Protein AF-0000000087750962 (afdb_homodimer)

Structure (mmCIF, N/CA/C/O backbone):
data_AF-0000000087750962-model_v1
#
loop_
_entity.id
_entity.type
_entity.pdbx_description
1 polymer '4a-hydroxytetrahydrobiopterin dehydratase'
#
loop_
_atom_site.group_PDB
_atom_site.id
_atom_site.type_symbol
_atom_site.label_atom_id
_atom_site.label_alt_id
_atom_site.label_comp_id
_atom_site.label_asym_id
_atom_site.label_entity_id
_atom_site.label_seq_id
_atom_site.pdbx_PDB_ins_code
_atom_site.Cartn_x
_atom_site.Cartn_y
_atom_site.Cartn_z
_atom_site.occupancy
_atom_site.B_iso_or_equiv
_atom_site.auth_seq_id
_atom_site.auth_comp_id
_atom_site.auth_asym_id
_atom_site.auth_atom_id
_atom_site.pdbx_PDB_model_num
ATOM 1 N N . MET A 1 1 ? -23.203 -27.484 -26.578 1 34.19 1 MET A N 1
ATOM 2 C CA . MET A 1 1 ? -22.109 -27.984 -25.766 1 34.19 1 MET A CA 1
ATOM 3 C C . MET A 1 1 ? -21.375 -26.828 -25.078 1 34.19 1 MET A C 1
ATOM 5 O O . MET A 1 1 ? -20.312 -26.406 -25.531 1 34.19 1 MET A O 1
ATOM 9 N N . LEU A 1 2 ? -22.094 -25.812 -24.625 1 38.97 2 LEU A N 1
ATOM 10 C CA . LEU A 1 2 ? -21.797 -24.406 -24.312 1 38.97 2 LEU A CA 1
ATOM 11 C C . LEU A 1 2 ? -20.844 -24.312 -23.125 1 38.97 2 LEU A C 1
ATOM 13 O O . LEU A 1 2 ? -20.062 -23.359 -23.031 1 38.97 2 LEU A O 1
ATOM 17 N N . ALA A 1 3 ? -21.062 -25.203 -22.125 1 42.56 3 ALA A N 1
ATOM 18 C CA . ALA A 1 3 ? -20.844 -24.938 -20.703 1 42.56 3 ALA A CA 1
ATOM 19 C C . ALA A 1 3 ? -19.359 -24.984 -20.359 1 42.56 3 ALA A C 1
ATOM 21 O O . ALA A 1 3 ? -18.984 -25.031 -19.188 1 42.56 3 ALA A O 1
ATOM 22 N N . ARG A 1 4 ? -18.531 -25.453 -21.188 1 41.94 4 ARG A N 1
ATOM 23 C CA . ARG A 1 4 ? -17.25 -25.922 -20.703 1 41.94 4 ARG A CA 1
ATOM 24 C C . ARG A 1 4 ? -16.484 -24.797 -20.016 1 41.94 4 ARG A C 1
ATOM 26 O O . ARG A 1 4 ? -15.688 -25.047 -19.094 1 41.94 4 ARG A O 1
ATOM 33 N N . ARG A 1 5 ? -16.266 -23.688 -20.641 1 41.62 5 ARG A N 1
ATOM 34 C CA . ARG A 1 5 ? -15.07 -22.891 -20.438 1 41.62 5 ARG A CA 1
ATOM 35 C C . ARG A 1 5 ? -15.047 -22.312 -19.031 1 41.62 5 ARG A C 1
ATOM 37 O O . ARG A 1 5 ? -13.977 -22 -18.484 1 41.62 5 ARG A O 1
ATOM 44 N N . TRP A 1 6 ? -16.016 -21.641 -18.594 1 44.62 6 TRP A N 1
ATOM 45 C CA . TRP A 1 6 ? -15.609 -20.688 -17.547 1 44.62 6 TRP A CA 1
ATOM 46 C C . TRP A 1 6 ? -15.078 -21.422 -16.328 1 44.62 6 TRP A C 1
ATOM 48 O O . TRP A 1 6 ? -15.531 -21.188 -15.211 1 44.62 6 TRP A O 1
ATOM 58 N N . MET A 1 7 ? -14.719 -22.625 -16.375 1 47 7 MET A N 1
ATOM 59 C CA . MET A 1 7 ? -14.344 -23.328 -15.148 1 47 7 MET A CA 1
ATOM 60 C C . MET A 1 7 ? -13.117 -22.672 -14.516 1 47 7 MET A C 1
ATOM 62 O O . MET A 1 7 ? -12.039 -22.656 -15.109 1 47 7 MET A O 1
ATOM 66 N N . SER A 1 8 ? -13.102 -21.484 -13.914 1 53.06 8 SER A N 1
ATOM 67 C CA . SER A 1 8 ? -12.055 -20.844 -13.125 1 53.06 8 SER A CA 1
ATOM 68 C C . SER A 1 8 ? -11.219 -21.875 -12.367 1 53.06 8 SER A C 1
ATOM 70 O O . SER A 1 8 ? -11.711 -22.5 -11.43 1 53.06 8 SER A O 1
ATOM 72 N N . THR A 1 9 ? -10.43 -22.688 -13.031 1 69.69 9 THR A N 1
ATOM 73 C CA . THR A 1 9 ? -9.609 -23.688 -12.359 1 69.69 9 THR A CA 1
ATOM 74 C C . THR A 1 9 ? -8.836 -23.062 -11.203 1 69.69 9 THR A C 1
ATOM 76 O O . THR A 1 9 ? -8.32 -21.953 -11.32 1 69.69 9 THR A O 1
ATOM 79 N N . ILE A 1 10 ? -9.023 -23.5 -9.961 1 83.12 10 ILE A N 1
ATOM 80 C CA . ILE A 1 10 ? -8.289 -23.156 -8.742 1 83.12 10 ILE A CA 1
ATOM 81 C C . ILE A 1 10 ? -6.797 -23.422 -8.953 1 83.12 10 ILE A C 1
ATOM 83 O O . ILE A 1 10 ? -6.402 -24.5 -9.383 1 83.12 10 ILE A O 1
ATOM 87 N N . PRO A 1 11 ? -6.008 -22.438 -8.852 1 93.25 11 PRO A N 1
ATOM 88 C CA . PRO A 1 11 ? -4.562 -22.656 -8.961 1 93.25 11 PRO A CA 1
ATOM 89 C C . PRO A 1 11 ? -4.074 -23.797 -8.062 1 93.25 11 PRO A C 1
ATOM 91 O O . PRO A 1 11 ? -4.57 -23.953 -6.945 1 93.25 11 PRO A O 1
ATOM 94 N N . LYS A 1 12 ? -3.166 -24.531 -8.578 1 96.12 12 LYS A N 1
ATOM 95 C CA . LYS A 1 12 ? -2.572 -25.641 -7.832 1 96.12 12 LYS A CA 1
ATOM 96 C C . LYS A 1 12 ? -1.505 -25.141 -6.859 1 96.12 12 LYS A C 1
ATOM 98 O O . LYS A 1 12 ? -0.629 -24.359 -7.242 1 96.12 12 LYS A O 1
ATOM 103 N N . ARG A 1 13 ? -1.583 -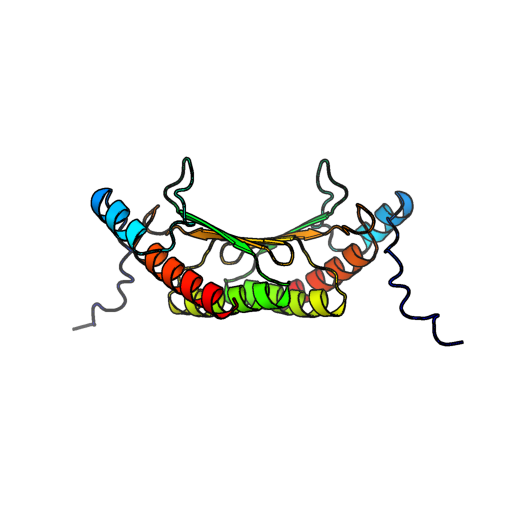25.672 -5.617 1 98 13 ARG A N 1
ATOM 104 C CA . ARG A 1 13 ? -0.529 -25.406 -4.648 1 98 13 ARG A CA 1
ATOM 105 C C . ARG A 1 13 ? 0.768 -26.109 -5.031 1 98 13 ARG A C 1
ATOM 107 O O . ARG A 1 13 ? 0.75 -27.281 -5.43 1 98 13 ARG A O 1
ATOM 114 N N . LEU A 1 14 ? 1.784 -25.438 -4.926 1 98.5 14 LEU A N 1
ATOM 115 C CA . LEU A 1 14 ? 3.074 -26.016 -5.285 1 98.5 14 LEU A CA 1
ATOM 116 C C . LEU A 1 14 ? 3.482 -27.094 -4.281 1 98.5 14 LEU A C 1
ATOM 118 O O . LEU A 1 14 ? 3.332 -26.906 -3.072 1 98.5 14 LEU A O 1
ATOM 122 N N . SER A 1 15 ? 3.971 -28.203 -4.797 1 97.69 15 SER A N 1
ATOM 123 C CA . SER A 1 15 ? 4.641 -29.188 -3.941 1 97.69 15 SER A CA 1
ATOM 124 C C . SER A 1 15 ? 5.988 -28.656 -3.459 1 97.69 15 SER A C 1
ATOM 126 O O . SER A 1 15 ? 6.477 -27.641 -3.951 1 97.69 15 SER A O 1
ATOM 128 N N . ASP A 1 16 ? 6.547 -29.406 -2.514 1 96.81 16 ASP A N 1
ATOM 129 C CA . ASP A 1 16 ? 7.852 -29 -2.006 1 96.81 16 ASP A CA 1
ATOM 130 C C . ASP A 1 16 ? 8.891 -28.969 -3.123 1 96.81 16 ASP A C 1
ATOM 132 O O . ASP A 1 16 ? 9.711 -28.047 -3.186 1 96.81 16 ASP A O 1
ATOM 136 N N . VAL A 1 17 ? 8.836 -29.922 -3.961 1 97.75 17 VAL A N 1
ATOM 137 C CA . VAL A 1 17 ? 9.789 -30.016 -5.062 1 97.75 17 VAL A CA 1
ATOM 138 C C . VAL A 1 17 ? 9.539 -28.891 -6.062 1 97.75 17 VAL A C 1
ATOM 140 O O . VAL A 1 17 ? 10.477 -28.219 -6.484 1 97.75 17 VAL A O 1
ATOM 143 N N . GLU A 1 18 ? 8.273 -28.656 -6.445 1 98.12 18 GLU A N 1
ATOM 144 C CA . GLU A 1 18 ? 7.914 -27.578 -7.355 1 98.12 18 GLU A CA 1
ATOM 145 C C . GLU A 1 18 ? 8.305 -26.219 -6.777 1 98.12 18 GLU A C 1
ATOM 147 O O . GLU A 1 18 ? 8.789 -25.344 -7.5 1 98.12 18 GLU A O 1
ATOM 152 N N . ARG A 1 19 ? 8.031 -26.094 -5.551 1 97.75 19 ARG A N 1
ATOM 153 C CA . ARG A 1 19 ? 8.336 -24.844 -4.84 1 97.75 19 ARG A CA 1
ATOM 154 C C . ARG A 1 19 ? 9.828 -24.547 -4.895 1 97.75 19 ARG A C 1
ATOM 156 O O . ARG A 1 19 ? 10.219 -23.422 -5.23 1 97.75 19 ARG A O 1
ATOM 163 N N . SER A 1 20 ? 10.594 -25.5 -4.504 1 97.25 20 SER A N 1
ATOM 164 C CA . SER A 1 20 ? 12.039 -25.328 -4.52 1 97.25 20 SER A CA 1
ATOM 165 C C . SER A 1 20 ? 12.539 -24.938 -5.906 1 97.25 20 SER A C 1
ATOM 167 O O . SER A 1 20 ? 13.367 -24.031 -6.043 1 97.25 20 SER A O 1
ATOM 169 N N . ALA A 1 21 ? 12.094 -25.547 -6.906 1 98.25 21 ALA A N 1
ATOM 170 C CA . ALA A 1 21 ? 12.477 -25.234 -8.281 1 98.25 21 ALA A CA 1
ATOM 171 C C . ALA A 1 21 ? 11.992 -23.844 -8.695 1 98.25 21 ALA A C 1
ATOM 173 O O . ALA A 1 21 ? 12.734 -23.094 -9.312 1 98.25 21 ALA A O 1
ATOM 174 N N . ALA A 1 22 ? 10.758 -23.547 -8.375 1 98.38 22 ALA A N 1
ATOM 175 C CA . ALA A 1 22 ? 10.156 -22.266 -8.75 1 98.38 22 ALA A CA 1
ATOM 176 C C . ALA A 1 22 ? 10.883 -21.094 -8.094 1 98.38 22 ALA A C 1
ATOM 178 O O . ALA A 1 22 ? 11.117 -20.078 -8.734 1 98.38 22 ALA A O 1
ATOM 179 N N . LEU A 1 23 ? 11.219 -21.234 -6.805 1 98.38 23 LEU A N 1
ATOM 180 C CA . LEU A 1 23 ? 11.852 -20.156 -6.055 1 98.38 23 LEU A CA 1
ATOM 181 C C . LEU A 1 23 ? 13.219 -19.828 -6.637 1 98.38 23 LEU A C 1
ATOM 183 O O . LEU A 1 23 ? 13.695 -18.703 -6.516 1 98.38 23 LEU A O 1
ATOM 187 N N . LYS A 1 24 ? 13.82 -20.781 -7.328 1 98.12 24 LYS A N 1
ATOM 188 C CA . LYS A 1 24 ? 15.125 -20.562 -7.961 1 98.12 24 LYS A CA 1
ATOM 189 C C . LYS A 1 24 ? 14.992 -19.672 -9.195 1 98.12 24 LYS A C 1
ATOM 191 O O . LYS A 1 24 ? 15.992 -19.156 -9.703 1 98.12 24 LYS A O 1
ATOM 196 N N . THR A 1 25 ? 13.836 -19.5 -9.688 1 98.31 25 THR A N 1
ATOM 197 C CA . THR A 1 25 ? 13.617 -18.781 -10.938 1 98.31 25 THR A CA 1
ATOM 198 C C . THR A 1 25 ? 13.336 -17.312 -10.656 1 98.31 25 THR A C 1
ATOM 200 O O . THR A 1 25 ? 13.18 -16.516 -11.58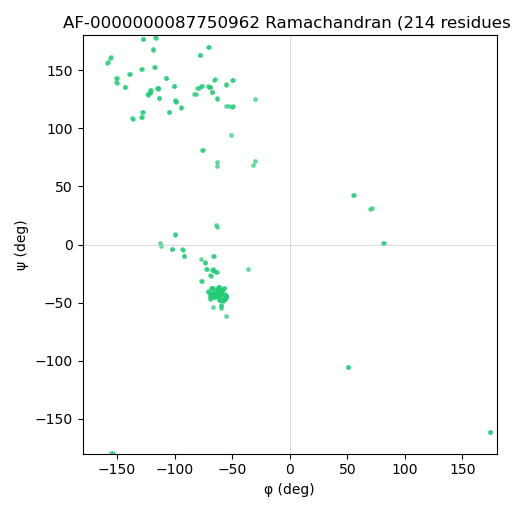6 1 98.31 25 THR A O 1
ATOM 203 N N . ILE A 1 26 ? 13.227 -16.859 -9.43 1 98.5 26 ILE A N 1
ATOM 204 C CA . ILE A 1 26 ? 12.961 -15.477 -9.078 1 98.5 26 ILE A CA 1
ATOM 205 C C . ILE A 1 26 ? 14.125 -14.922 -8.258 1 98.5 26 ILE A C 1
ATOM 207 O O . ILE A 1 26 ? 15.047 -15.656 -7.898 1 98.5 26 ILE A O 1
ATOM 211 N N . ASP A 1 27 ? 14.117 -13.625 -8.109 1 98.44 27 ASP A N 1
ATOM 212 C CA . ASP A 1 27 ? 15.195 -12.977 -7.371 1 98.44 27 ASP A CA 1
ATOM 213 C C . ASP A 1 27 ? 15.336 -13.578 -5.973 1 98.44 27 ASP A C 1
ATOM 215 O O . ASP A 1 27 ? 14.336 -13.828 -5.297 1 98.44 27 ASP A O 1
ATOM 219 N N . SER A 1 28 ? 16.516 -13.805 -5.559 1 98.19 28 SER A N 1
ATOM 220 C CA . SER A 1 28 ? 16.797 -14.461 -4.289 1 98.19 28 SER A CA 1
ATOM 221 C C . SER A 1 28 ? 16.359 -13.609 -3.105 1 98.19 28 SER A C 1
ATOM 223 O O . SER A 1 28 ? 16.328 -14.086 -1.97 1 98.19 28 SER A O 1
ATOM 225 N N . SER A 1 29 ? 16 -12.383 -3.324 1 98.69 29 SER A N 1
ATOM 226 C CA . SER A 1 29 ? 15.516 -11.508 -2.264 1 98.69 29 SER A CA 1
ATOM 227 C C . SER A 1 29 ? 14.117 -11.922 -1.799 1 98.69 29 SER A C 1
ATOM 229 O O . SER A 1 29 ? 13.656 -11.484 -0.742 1 98.69 29 SER A O 1
ATOM 231 N N . TRP A 1 30 ? 13.438 -12.633 -2.639 1 98.88 30 TRP A N 1
ATOM 232 C CA . TRP A 1 30 ? 12.203 -13.242 -2.168 1 98.88 30 TRP A CA 1
ATOM 233 C C . TRP A 1 30 ? 12.492 -14.328 -1.133 1 98.88 30 TRP A C 1
ATOM 235 O O . TRP A 1 30 ? 13.344 -15.195 -1.353 1 98.88 30 TRP A O 1
ATOM 245 N N . LYS A 1 31 ? 11.836 -14.312 -0.056 1 98.56 31 LYS A N 1
ATOM 246 C CA . LYS A 1 31 ? 12.016 -15.281 1.017 1 98.56 31 LYS A CA 1
ATOM 247 C C . LYS A 1 31 ? 10.68 -15.891 1.434 1 98.56 31 LYS A C 1
ATOM 249 O O . LYS A 1 31 ? 9.641 -15.234 1.363 1 98.56 31 LYS A O 1
ATOM 254 N N . MET A 1 32 ? 10.758 -17.109 1.903 1 98.56 32 MET A N 1
ATOM 255 C CA . MET A 1 32 ? 9.57 -17.688 2.512 1 98.56 32 MET A CA 1
ATOM 256 C C . MET A 1 32 ? 9.18 -16.938 3.779 1 98.56 32 MET A C 1
ATOM 258 O O . MET A 1 32 ? 10.047 -16.516 4.547 1 98.56 32 MET A O 1
ATOM 262 N N . VAL A 1 33 ? 7.867 -16.828 3.939 1 98.5 33 VAL A N 1
ATOM 263 C CA . VAL A 1 33 ? 7.363 -16.219 5.16 1 98.5 33 VAL A CA 1
ATOM 264 C C . VAL A 1 33 ? 7.316 -17.25 6.281 1 98.5 33 VAL A C 1
ATOM 266 O O . VAL A 1 33 ? 6.805 -18.359 6.094 1 98.5 33 VAL A O 1
ATOM 269 N N . GLU A 1 34 ? 7.875 -16.875 7.375 1 97.69 34 GLU A N 1
ATOM 270 C CA . GLU A 1 34 ? 7.828 -17.781 8.508 1 97.69 34 GLU A CA 1
ATOM 271 C C . GLU A 1 34 ? 6.395 -18.031 8.961 1 97.69 34 GLU A C 1
ATOM 273 O O . GLU A 1 34 ? 5.629 -17.094 9.156 1 97.69 34 GLU A O 1
ATOM 278 N N . GLY A 1 35 ? 6.004 -19.312 9.047 1 96.94 35 GLY A N 1
ATOM 279 C CA . GLY A 1 35 ? 4.699 -19.688 9.578 1 96.94 35 GLY A CA 1
ATOM 280 C C . GLY A 1 35 ? 3.58 -19.547 8.57 1 96.94 35 GLY A C 1
ATOM 281 O O . GLY A 1 35 ? 2.408 -19.734 8.898 1 96.94 35 GLY A O 1
ATOM 282 N N . ARG A 1 36 ? 3.879 -19.156 7.41 1 97.25 36 ARG A N 1
ATOM 283 C CA . ARG A 1 36 ? 2.887 -19 6.352 1 97.25 36 ARG A CA 1
ATOM 284 C C . ARG A 1 36 ? 3.455 -19.406 4.996 1 97.25 36 ARG A C 1
ATOM 286 O O . ARG A 1 36 ? 4.598 -19.078 4.672 1 97.25 36 ARG A O 1
ATOM 293 N N . ASP A 1 37 ? 2.66 -20.172 4.234 1 98.19 37 ASP A N 1
ATOM 294 C CA . ASP A 1 37 ? 3.08 -20.562 2.893 1 98.19 37 ASP A CA 1
ATOM 295 C C . ASP A 1 37 ? 2.945 -19.391 1.914 1 98.19 37 ASP A C 1
ATOM 297 O O . ASP A 1 37 ? 1.963 -19.312 1.173 1 98.19 37 ASP A O 1
ATOM 301 N N . ALA A 1 38 ? 3.885 -18.547 1.928 1 98.81 38 ALA A N 1
ATOM 302 C CA . ALA A 1 38 ? 3.955 -17.312 1.172 1 98.81 38 ALA A CA 1
ATOM 303 C C . ALA A 1 38 ? 5.402 -16.875 0.97 1 98.81 38 ALA A C 1
ATOM 305 O O . ALA A 1 38 ? 6.305 -17.344 1.657 1 98.81 38 ALA A O 1
ATOM 306 N N . ILE A 1 39 ? 5.594 -16.016 0.01 1 98.94 39 ILE A N 1
ATOM 307 C CA . ILE A 1 39 ? 6.906 -15.406 -0.164 1 98.94 39 ILE A CA 1
ATOM 308 C C . ILE A 1 39 ? 6.801 -13.891 0.031 1 98.94 39 ILE A C 1
ATOM 310 O O . ILE A 1 39 ? 5.734 -13.305 -0.178 1 98.94 39 ILE A O 1
ATOM 314 N N . GLN A 1 40 ? 7.867 -13.312 0.442 1 98.94 40 GLN A N 1
ATOM 315 C CA . GLN A 1 40 ? 7.906 -11.883 0.735 1 98.94 40 GLN A CA 1
ATOM 316 C C . GLN A 1 40 ? 9.203 -11.25 0.235 1 98.94 40 GLN A C 1
ATOM 318 O O . GLN A 1 40 ? 10.25 -11.898 0.236 1 98.94 40 GLN A O 1
ATOM 323 N N . ARG A 1 41 ? 9.133 -10.023 -0.182 1 98.94 41 ARG A N 1
ATOM 324 C CA . ARG A 1 41 ? 10.273 -9.219 -0.605 1 98.94 41 ARG A CA 1
ATOM 325 C C . ARG A 1 41 ? 10.023 -7.738 -0.341 1 98.94 41 ARG A C 1
ATOM 327 O O . ARG A 1 41 ? 8.914 -7.246 -0.531 1 98.94 41 ARG A O 1
ATOM 334 N N . VAL A 1 42 ? 11.07 -7.074 0.118 1 98.94 42 VAL A N 1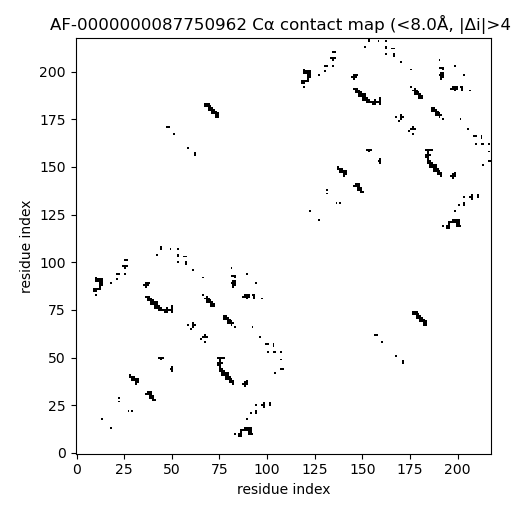
ATOM 335 C CA . VAL A 1 42 ? 11.039 -5.621 0.262 1 98.94 42 VAL A CA 1
ATOM 336 C C . VAL A 1 42 ? 11.75 -4.969 -0.922 1 98.94 42 VAL A C 1
ATOM 338 O O . VAL A 1 42 ? 12.891 -5.32 -1.24 1 98.94 42 VAL A O 1
ATOM 341 N N . PHE A 1 43 ? 11.039 -4.078 -1.628 1 98.94 43 PHE A N 1
ATOM 342 C CA . PHE A 1 43 ? 11.609 -3.246 -2.678 1 98.94 43 PHE A CA 1
ATOM 343 C C . PHE A 1 43 ? 11.883 -1.836 -2.166 1 98.94 43 PHE A C 1
ATOM 345 O O . PHE A 1 43 ? 11.07 -1.272 -1.428 1 98.94 43 PHE A O 1
ATOM 352 N N . GLU A 1 44 ? 13 -1.27 -2.486 1 98.81 44 GLU A N 1
ATOM 353 C CA . GLU A 1 44 ? 13.352 0.11 -2.166 1 98.81 44 GLU A CA 1
ATOM 354 C C . GLU A 1 44 ? 13.695 0.897 -3.428 1 98.81 44 GLU A C 1
ATOM 356 O O . GLU A 1 44 ? 14.516 0.454 -4.238 1 98.81 44 GLU A O 1
ATOM 361 N N . PHE A 1 45 ? 13.055 2.053 -3.557 1 98.88 45 PHE A N 1
ATOM 362 C CA . PHE A 1 45 ? 13.211 2.893 -4.738 1 98.88 45 PHE A CA 1
ATOM 363 C C . PHE A 1 45 ? 13.844 4.227 -4.371 1 98.88 45 PHE A C 1
ATOM 365 O O . PHE A 1 45 ? 14.133 4.484 -3.201 1 98.88 45 PHE A O 1
ATOM 372 N N . ARG A 1 46 ? 14.07 5.062 -5.395 1 98.56 46 ARG A N 1
ATOM 373 C CA . ARG A 1 46 ? 14.719 6.352 -5.176 1 98.56 46 ARG A CA 1
ATOM 3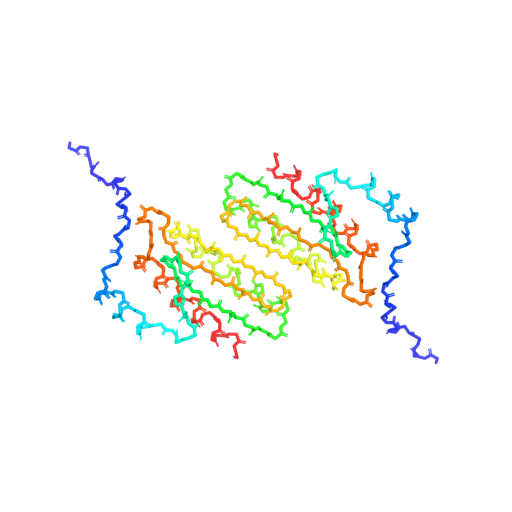74 C C . ARG A 1 46 ? 13.789 7.312 -4.445 1 98.56 46 ARG A C 1
ATOM 376 O O . ARG A 1 46 ? 14.227 8.102 -3.605 1 98.56 46 ARG A O 1
ATOM 383 N N . ASP A 1 47 ? 12.586 7.281 -4.797 1 98.38 47 ASP A N 1
ATOM 384 C CA . ASP A 1 47 ? 11.586 8.18 -4.227 1 98.38 47 ASP A CA 1
ATOM 385 C C . ASP A 1 47 ? 10.188 7.578 -4.328 1 98.38 47 ASP A C 1
ATOM 387 O O . ASP A 1 47 ? 10.023 6.438 -4.762 1 98.38 47 ASP A O 1
ATOM 391 N N . PHE A 1 48 ? 9.25 8.352 -3.836 1 98.5 48 PHE A N 1
ATOM 392 C CA . PHE A 1 48 ? 7.863 7.895 -3.834 1 98.5 48 PHE A CA 1
ATOM 393 C C . PHE A 1 48 ? 7.359 7.688 -5.258 1 98.5 48 PHE A C 1
ATOM 395 O O . PHE A 1 48 ? 6.602 6.754 -5.523 1 98.5 48 PHE A O 1
ATOM 402 N N . ASN A 1 49 ? 7.73 8.523 -6.168 1 98.06 49 ASN A N 1
ATOM 403 C CA . ASN A 1 49 ? 7.262 8.43 -7.547 1 98.06 49 ASN A CA 1
ATOM 404 C C . ASN A 1 49 ? 7.66 7.105 -8.188 1 98.06 49 ASN A C 1
ATOM 406 O O . ASN A 1 49 ? 6.859 6.48 -8.883 1 98.06 49 ASN A O 1
ATOM 410 N N . GLU A 1 50 ? 8.836 6.652 -7.953 1 98.75 50 GLU A N 1
ATOM 411 C CA . GLU A 1 50 ? 9.273 5.367 -8.484 1 98.75 50 GLU A CA 1
ATOM 412 C C . GLU A 1 50 ? 8.547 4.211 -7.809 1 98.75 50 GLU A C 1
ATOM 414 O O . GLU A 1 50 ? 8.156 3.242 -8.469 1 98.75 50 GLU A O 1
ATOM 419 N N . ALA A 1 51 ? 8.445 4.301 -6.488 1 98.88 51 ALA A N 1
ATOM 420 C CA . ALA A 1 51 ? 7.68 3.273 -5.785 1 98.88 51 ALA A CA 1
ATOM 421 C C . ALA A 1 51 ? 6.266 3.158 -6.348 1 98.88 51 ALA A C 1
ATOM 423 O O . ALA A 1 51 ? 5.781 2.055 -6.605 1 98.88 51 ALA A O 1
ATOM 424 N N . TRP A 1 52 ? 5.664 4.312 -6.566 1 98.75 52 TRP A N 1
ATOM 425 C CA . TRP A 1 52 ? 4.293 4.316 -7.062 1 98.75 52 TRP A CA 1
ATOM 426 C C . TRP A 1 52 ? 4.23 3.785 -8.492 1 98.75 52 TRP A C 1
ATOM 428 O O . TRP A 1 52 ? 3.27 3.107 -8.867 1 98.75 52 TRP A O 1
ATOM 438 N N . SER A 1 53 ? 5.191 4.105 -9.281 1 98.75 53 SER A N 1
ATOM 439 C CA . SER A 1 53 ? 5.266 3.559 -10.633 1 98.75 53 SER A CA 1
ATOM 440 C C . SER A 1 53 ? 5.312 2.035 -10.609 1 98.75 53 SER A C 1
ATOM 442 O O . SER A 1 53 ? 4.605 1.374 -11.375 1 98.75 53 SER A O 1
ATOM 444 N N . PHE A 1 54 ? 6.172 1.457 -9.781 1 98.94 54 PHE A N 1
ATOM 445 C CA . PHE A 1 54 ? 6.277 0.016 -9.586 1 98.94 54 PHE A CA 1
ATOM 446 C C . PHE A 1 54 ? 4.934 -0.573 -9.172 1 98.94 54 PHE A C 1
ATOM 448 O O . PHE A 1 54 ? 4.48 -1.564 -9.75 1 98.94 54 PHE A O 1
ATOM 455 N N . MET A 1 55 ? 4.309 0.096 -8.203 1 98.94 55 MET A N 1
ATOM 456 C CA . MET A 1 55 ? 3.035 -0.405 -7.695 1 98.94 55 MET A CA 1
ATOM 457 C C . MET A 1 55 ? 1.949 -0.318 -8.766 1 98.94 55 MET A C 1
ATOM 459 O O . MET A 1 55 ? 1.119 -1.22 -8.883 1 98.94 55 MET A O 1
ATOM 463 N N . SER A 1 56 ? 1.989 0.733 -9.539 1 98.75 56 SER A N 1
ATOM 464 C CA . SER A 1 56 ? 0.976 0.923 -10.57 1 98.75 56 SER A CA 1
ATOM 465 C C . SER A 1 56 ? 1.091 -0.138 -11.664 1 98.75 56 SER A C 1
ATOM 467 O O . SER A 1 56 ? 0.083 -0.695 -12.102 1 98.75 56 SER A O 1
ATOM 469 N N . ARG A 1 57 ? 2.252 -0.417 -12.078 1 98.69 57 ARG A N 1
ATOM 470 C CA . ARG A 1 57 ? 2.438 -1.474 -13.07 1 98.69 57 ARG A CA 1
ATOM 471 C C . ARG A 1 57 ? 1.99 -2.824 -12.516 1 98.69 57 ARG A C 1
ATOM 473 O O . ARG A 1 57 ? 1.364 -3.613 -13.227 1 98.69 57 ARG A O 1
ATOM 480 N N . THR A 1 58 ? 2.361 -3.066 -11.312 1 98.88 58 THR A N 1
ATOM 481 C CA . THR A 1 58 ? 1.967 -4.316 -10.672 1 98.88 58 THR A CA 1
ATOM 482 C C . THR A 1 58 ? 0.448 -4.41 -10.555 1 98.88 58 THR A C 1
ATOM 484 O O . THR A 1 58 ? -0.135 -5.469 -10.805 1 98.88 58 THR A O 1
ATOM 487 N N . ALA A 1 59 ? -0.192 -3.291 -10.141 1 98.81 59 ALA A N 1
ATOM 488 C CA . ALA A 1 59 ? -1.646 -3.266 -9.992 1 98.81 59 ALA A CA 1
ATOM 489 C C . ALA A 1 59 ? -2.338 -3.633 -11.305 1 98.81 59 ALA A C 1
ATOM 491 O O . ALA A 1 59 ? -3.365 -4.316 -11.297 1 98.81 59 ALA A O 1
ATOM 492 N N . LEU A 1 60 ? -1.811 -3.211 -12.414 1 97.94 60 LEU A N 1
ATOM 493 C CA . LEU A 1 60 ? -2.385 -3.508 -13.719 1 97.94 60 LEU A CA 1
ATOM 494 C C . LEU A 1 60 ? -2.4 -5.012 -13.977 1 97.94 60 LEU A C 1
ATOM 496 O O . LEU A 1 60 ? -3.436 -5.57 -14.344 1 97.94 60 LEU A O 1
ATOM 500 N N . ILE A 1 61 ? -1.311 -5.691 -13.742 1 97.62 61 ILE A N 1
ATOM 501 C CA . ILE A 1 61 ? -1.245 -7.113 -14.047 1 97.62 61 ILE A CA 1
ATOM 502 C C . ILE A 1 61 ? -2.008 -7.906 -12.984 1 97.62 61 ILE A C 1
ATOM 504 O O . ILE A 1 61 ? -2.486 -9.008 -13.258 1 97.62 61 ILE A O 1
ATOM 508 N N . ALA A 1 62 ? -2.035 -7.414 -11.719 1 98.19 62 ALA A N 1
ATOM 509 C CA . ALA A 1 62 ? -2.83 -8.047 -10.664 1 98.19 62 ALA A CA 1
ATOM 510 C C . ALA A 1 62 ? -4.293 -8.164 -11.078 1 98.19 62 ALA A C 1
ATOM 512 O O . ALA A 1 62 ? -4.91 -9.219 -10.906 1 98.19 62 ALA A O 1
ATOM 513 N N . GLU A 1 63 ? -4.805 -7.082 -11.625 1 96.94 63 GLU A N 1
ATOM 514 C CA . GLU A 1 63 ? -6.188 -7.066 -12.086 1 96.94 63 GLU A CA 1
ATOM 515 C C . GLU A 1 63 ? -6.379 -7.969 -13.297 1 96.94 63 GLU A C 1
ATOM 517 O O . GLU A 1 63 ? -7.348 -8.734 -13.367 1 96.94 63 GLU A O 1
ATOM 522 N N . GLN A 1 64 ? -5.441 -7.93 -14.234 1 95.5 64 GLN A N 1
ATOM 523 C CA . GLN A 1 64 ? -5.512 -8.742 -15.445 1 95.5 64 GLN A CA 1
ATOM 524 C C . GLN A 1 64 ? -5.516 -10.227 -15.109 1 95.5 64 GLN A C 1
ATOM 526 O O . GLN A 1 64 ? -6.211 -11.016 -15.758 1 95.5 64 GLN A O 1
ATOM 531 N N . GLY A 1 65 ? -4.836 -10.594 -14.18 1 95.12 65 GLY A N 1
ATOM 532 C CA . GLY A 1 65 ? -4.66 -11.992 -13.836 1 95.12 65 GLY A CA 1
ATOM 533 C C . GLY A 1 65 ? -5.508 -12.43 -12.648 1 95.12 65 GLY A C 1
ATOM 534 O O . GLY A 1 65 ? -5.43 -13.578 -12.211 1 95.12 65 GLY A O 1
ATOM 535 N N . ALA A 1 66 ? -6.18 -11.422 -12.109 1 95.88 66 ALA A N 1
ATOM 536 C CA . ALA A 1 66 ? -7 -11.656 -10.922 1 95.88 66 ALA A CA 1
ATOM 537 C C . ALA A 1 66 ? -6.18 -12.281 -9.797 1 95.88 66 ALA A C 1
ATOM 539 O O . ALA A 1 66 ? -6.609 -13.25 -9.172 1 95.88 66 ALA A O 1
ATOM 540 N N . HIS A 1 67 ? -5.078 -11.883 -9.555 1 97.94 67 HIS A N 1
ATOM 541 C CA . HIS A 1 67 ? -4.156 -12.266 -8.492 1 97.94 67 HIS A CA 1
ATOM 542 C C . HIS A 1 67 ? -3.488 -11.039 -7.875 1 97.94 67 HIS A C 1
ATOM 544 O O . HIS A 1 67 ? -2.664 -10.383 -8.523 1 97.94 67 HIS A O 1
ATOM 550 N N . HIS A 1 68 ? -3.895 -10.766 -6.664 1 98.69 68 HIS A N 1
ATOM 551 C CA . HIS A 1 68 ? -3.502 -9.5 -6.051 1 98.69 68 HIS A CA 1
ATOM 552 C C . HIS A 1 68 ? -2.465 -9.719 -4.953 1 98.69 68 HIS A C 1
ATOM 554 O O . HIS A 1 68 ? -2.561 -10.68 -4.188 1 98.69 68 HIS A O 1
ATOM 560 N N . PRO A 1 69 ? -1.528 -8.844 -4.82 1 98.81 69 PRO A N 1
ATOM 561 C CA . PRO A 1 69 ? -0.554 -8.914 -3.729 1 98.81 69 PRO A CA 1
ATOM 562 C C . PRO A 1 69 ? -1.117 -8.414 -2.4 1 98.81 69 PRO A C 1
ATOM 564 O O . PRO A 1 69 ? -2.199 -7.824 -2.369 1 98.81 69 PRO A O 1
ATOM 567 N N . GLU A 1 70 ? -0.488 -8.727 -1.369 1 98.75 70 GLU A N 1
ATOM 568 C CA . GLU A 1 70 ? -0.507 -8 -0.102 1 98.75 70 GLU A CA 1
ATOM 569 C C . GLU A 1 70 ? 0.712 -7.094 0.032 1 98.75 70 GLU A C 1
ATOM 571 O O . GLU A 1 70 ? 1.852 -7.559 -0.038 1 98.75 70 GLU A O 1
ATOM 576 N N . TRP A 1 71 ? 0.489 -5.789 0.238 1 98.88 71 TRP A N 1
ATOM 577 C CA . TRP A 1 71 ? 1.709 -4.988 0.209 1 98.88 71 TRP A CA 1
ATOM 578 C C . TRP A 1 71 ? 1.576 -3.762 1.104 1 98.88 71 TRP A C 1
ATOM 580 O O . TRP A 1 71 ? 0.476 -3.236 1.289 1 98.88 71 TRP A O 1
ATOM 590 N N . PHE A 1 72 ? 2.621 -3.414 1.726 1 98.88 72 PHE A N 1
ATOM 591 C CA . PHE A 1 72 ? 2.812 -2.273 2.611 1 98.88 72 PHE A CA 1
ATOM 592 C C . PHE A 1 72 ? 3.791 -1.274 2.006 1 98.88 72 PHE A C 1
ATOM 594 O O . PHE A 1 72 ? 4.879 -1.652 1.566 1 98.88 72 PHE A O 1
ATOM 601 N N . ASN A 1 73 ? 3.352 -0.015 1.908 1 98.94 73 ASN A N 1
ATOM 602 C CA . ASN A 1 73 ? 4.176 1.034 1.317 1 98.94 73 ASN A CA 1
ATOM 603 C C . ASN A 1 73 ? 4.379 2.199 2.283 1 98.94 73 ASN A C 1
ATOM 605 O O . ASN A 1 73 ? 3.42 2.688 2.883 1 98.94 73 ASN A O 1
ATOM 609 N N . VAL A 1 74 ? 5.574 2.615 2.496 1 98.5 74 VAL A N 1
ATOM 610 C CA . VAL A 1 74 ? 5.992 3.842 3.166 1 98.5 74 VAL A CA 1
ATOM 611 C C . VAL A 1 74 ? 7 4.59 2.295 1 98.5 74 VAL A C 1
ATOM 613 O O . VAL A 1 74 ? 8.141 4.148 2.133 1 98.5 74 VAL A O 1
ATOM 616 N N . TYR A 1 75 ? 6.535 5.688 1.781 1 97.81 75 TYR A N 1
ATOM 617 C CA . TYR A 1 75 ? 7.336 6.52 0.893 1 97.81 75 TYR A CA 1
ATOM 618 C C . TYR A 1 75 ? 7.953 5.688 -0.225 1 97.81 75 TYR A C 1
ATOM 620 O O . TYR A 1 75 ? 7.25 5.246 -1.138 1 97.81 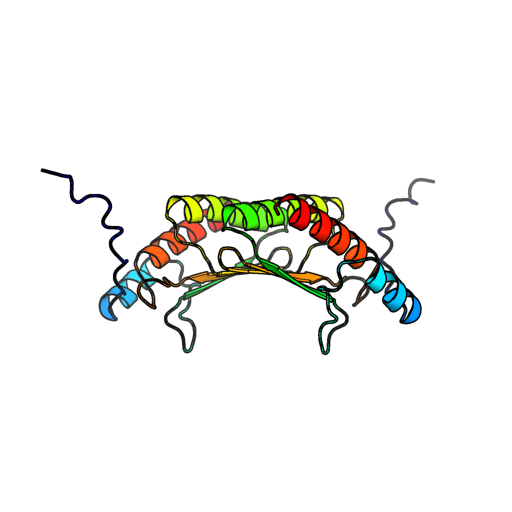75 TYR A O 1
ATOM 628 N N . ASN A 1 76 ? 9.273 5.406 -0.157 1 98.75 76 ASN A N 1
ATOM 629 C CA . ASN A 1 76 ? 9.961 4.797 -1.289 1 98.75 76 ASN A CA 1
ATOM 630 C C . ASN A 1 76 ? 10.125 3.291 -1.099 1 98.75 76 ASN A C 1
ATOM 632 O O . ASN A 1 76 ? 10.852 2.643 -1.852 1 98.75 76 ASN A O 1
ATOM 636 N N . ARG A 1 77 ? 9.469 2.754 -0.051 1 98.88 77 ARG A N 1
ATOM 637 C CA . ARG A 1 77 ? 9.617 1.342 0.288 1 98.88 77 ARG A CA 1
ATOM 638 C C . ARG A 1 77 ? 8.305 0.593 0.095 1 98.88 77 ARG A C 1
ATOM 640 O O . ARG A 1 77 ? 7.242 1.084 0.481 1 98.88 77 ARG A O 1
ATOM 647 N N . VAL A 1 78 ? 8.375 -0.598 -0.554 1 98.94 78 VAL A N 1
ATOM 648 C CA . VAL A 1 78 ? 7.211 -1.457 -0.756 1 98.94 78 VAL A CA 1
ATOM 649 C C . VAL A 1 78 ? 7.52 -2.869 -0.261 1 98.94 78 VAL A C 1
ATOM 651 O O . VAL A 1 78 ? 8.406 -3.539 -0.792 1 98.94 78 VAL A O 1
ATOM 654 N N . ASP A 1 79 ? 6.867 -3.305 0.755 1 98.94 79 ASP A N 1
ATOM 655 C CA . ASP A 1 79 ? 6.934 -4.668 1.27 1 98.94 79 ASP A CA 1
ATOM 656 C C . ASP A 1 79 ? 5.816 -5.531 0.686 1 98.94 79 ASP A C 1
ATOM 658 O O . ASP A 1 79 ? 4.637 -5.297 0.957 1 98.94 79 ASP A O 1
ATOM 662 N N . VAL A 1 80 ? 6.191 -6.57 -0.05 1 98.94 80 VAL A N 1
ATOM 663 C CA . VAL A 1 80 ? 5.219 -7.367 -0.792 1 98.94 80 VAL A CA 1
ATOM 664 C C . VAL A 1 80 ? 5.172 -8.781 -0.23 1 98.94 80 VAL A C 1
ATOM 666 O O . VAL A 1 80 ? 6.215 -9.383 0.047 1 98.94 80 VAL A O 1
ATOM 669 N N . THR A 1 81 ? 4.023 -9.258 -0.045 1 98.94 81 THR A N 1
ATOM 670 C CA . THR A 1 81 ? 3.781 -10.672 0.23 1 98.94 81 THR A CA 1
ATOM 671 C C . THR A 1 81 ? 2.869 -11.281 -0.831 1 98.94 81 THR A C 1
ATOM 673 O O . THR A 1 81 ? 1.867 -10.68 -1.217 1 98.94 81 THR A O 1
ATOM 676 N N . LEU A 1 82 ? 3.289 -12.484 -1.335 1 98.88 82 LEU A N 1
ATOM 677 C CA . LEU A 1 82 ? 2.506 -13.188 -2.346 1 98.88 82 LEU A CA 1
ATOM 678 C C . LEU A 1 82 ? 2.113 -14.578 -1.856 1 98.88 82 LEU A C 1
ATOM 680 O O . LEU A 1 82 ? 2.949 -15.312 -1.322 1 98.88 82 LEU A O 1
ATOM 684 N N . SER A 1 83 ? 0.952 -14.875 -1.97 1 98.69 83 SER A N 1
ATOM 685 C CA . SER A 1 83 ? 0.323 -16.172 -1.745 1 98.69 83 SER A CA 1
ATOM 686 C C . SER A 1 83 ? -1.006 -16.281 -2.486 1 98.69 83 SER A C 1
ATOM 688 O O . SER A 1 83 ? -1.625 -15.258 -2.809 1 98.69 83 SER A O 1
ATOM 690 N N . THR A 1 84 ? -1.411 -17.422 -2.748 1 98.06 84 THR A N 1
ATOM 691 C CA . THR A 1 84 ? -2.678 -17.625 -3.441 1 98.06 84 THR A CA 1
ATOM 692 C C . THR A 1 84 ? -3.75 -18.109 -2.471 1 98.06 84 THR A C 1
ATOM 694 O O . THR A 1 84 ? -3.676 -19.234 -1.968 1 98.06 84 THR A O 1
ATOM 697 N N . HIS A 1 85 ? -4.73 -17.281 -2.271 1 95 85 HIS A N 1
ATOM 698 C CA . HIS A 1 85 ? -5.801 -17.562 -1.32 1 95 85 HIS A CA 1
ATOM 699 C C . HIS A 1 85 ? -6.543 -18.844 -1.691 1 95 85 HIS A C 1
ATOM 701 O O . HIS A 1 85 ? -6.781 -19.703 -0.836 1 95 85 HIS A O 1
ATOM 707 N N . ASP A 1 86 ? -6.766 -19.047 -2.99 1 94.38 86 ASP A N 1
ATOM 708 C CA . ASP A 1 86 ? -7.641 -20.125 -3.463 1 94.38 86 ASP A CA 1
ATOM 709 C C . ASP A 1 86 ? -7.023 -21.5 -3.199 1 94.38 86 ASP A C 1
ATOM 711 O O . ASP A 1 86 ? -7.738 -22.484 -3.074 1 94.38 86 ASP A O 1
ATOM 715 N N . CYS A 1 87 ? -5.766 -21.578 -3.133 1 95.5 87 CYS A N 1
ATOM 716 C CA . CYS A 1 87 ? -5.152 -22.891 -2.918 1 95.5 87 CYS A CA 1
ATOM 717 C C . CYS A 1 87 ? -4.488 -22.953 -1.548 1 95.5 87 CYS A C 1
ATOM 719 O O . CYS A 1 87 ? -3.854 -23.953 -1.213 1 95.5 87 CYS A O 1
ATOM 721 N N . GLY A 1 88 ? -4.562 -21.859 -0.741 1 95.62 88 GLY A N 1
ATOM 722 C CA . GLY A 1 88 ? -4.062 -21.828 0.624 1 95.62 88 GLY A CA 1
ATOM 723 C C . GLY A 1 88 ? -2.549 -21.875 0.706 1 95.62 88 GLY A C 1
ATOM 724 O O . GLY A 1 88 ? -1.99 -22.5 1.608 1 95.62 88 GLY A O 1
ATOM 725 N N . GLY A 1 89 ? -1.886 -21.344 -0.285 1 97.94 89 GLY A N 1
ATOM 726 C CA . GLY A 1 89 ? -0.433 -21.359 -0.339 1 97.94 89 GLY A CA 1
ATOM 727 C C . GLY A 1 89 ? 0.127 -20.828 -1.641 1 97.94 89 GLY A C 1
ATOM 728 O O . GLY A 1 89 ? -0.562 -20.109 -2.367 1 97.94 89 GLY A O 1
ATOM 729 N N . LEU A 1 90 ? 1.363 -21.188 -1.841 1 98.62 90 LEU A N 1
ATOM 730 C CA . LEU A 1 90 ? 2.033 -20.703 -3.047 1 98.62 90 LEU A CA 1
ATOM 731 C C . LEU A 1 90 ? 1.555 -21.484 -4.273 1 98.62 90 LEU A C 1
ATOM 733 O O . LEU A 1 90 ? 1.396 -22.703 -4.223 1 98.62 90 LEU A O 1
ATOM 737 N N . SER A 1 91 ? 1.301 -20.781 -5.301 1 98.62 91 SER A N 1
ATOM 738 C CA . SER A 1 91 ? 1.05 -21.312 -6.633 1 98.62 91 SER A CA 1
ATOM 739 C C . SER A 1 91 ? 1.947 -20.656 -7.676 1 98.62 91 SER A C 1
ATOM 741 O O . SER A 1 91 ? 2.709 -19.75 -7.355 1 98.62 91 SER A O 1
ATOM 743 N N . MET A 1 92 ? 1.816 -21.125 -8.875 1 98.25 92 MET A N 1
ATOM 744 C CA . MET A 1 92 ? 2.621 -20.531 -9.938 1 98.25 92 MET A CA 1
ATOM 745 C C . MET A 1 92 ? 2.193 -19.078 -10.188 1 98.25 92 MET A C 1
ATOM 747 O O . MET A 1 92 ? 2.971 -18.281 -10.719 1 98.25 92 MET A O 1
ATOM 751 N N . ASN A 1 93 ? 0.949 -18.688 -9.812 1 98.38 93 ASN A N 1
ATOM 752 C CA . AS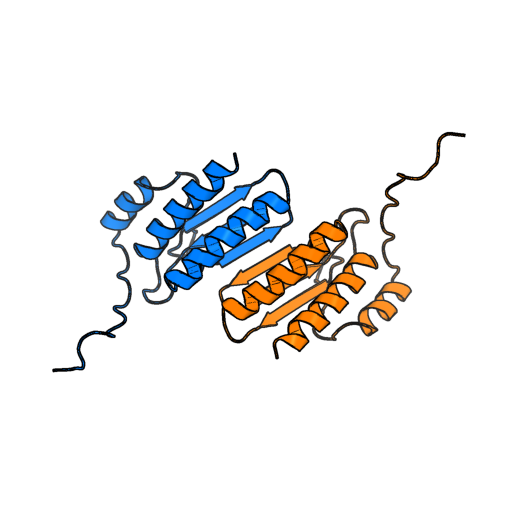N A 1 93 ? 0.544 -17.281 -9.914 1 98.38 93 ASN A CA 1
ATOM 753 C C . ASN A 1 93 ? 1.468 -16.375 -9.109 1 98.38 93 ASN A C 1
ATOM 755 O O . ASN A 1 93 ? 1.794 -15.273 -9.547 1 98.38 93 ASN A O 1
ATOM 759 N N . ASP A 1 94 ? 1.877 -16.828 -7.977 1 98.81 94 ASP A N 1
ATOM 760 C CA . ASP A 1 94 ? 2.758 -16.062 -7.105 1 98.81 94 ASP A CA 1
ATOM 761 C C . ASP A 1 94 ? 4.152 -15.922 -7.715 1 98.81 94 ASP A C 1
ATOM 763 O O . ASP A 1 94 ? 4.727 -14.828 -7.715 1 98.81 94 ASP A O 1
ATOM 767 N N . ILE A 1 95 ? 4.613 -17.016 -8.273 1 98.81 95 ILE A N 1
ATOM 768 C CA . ILE A 1 95 ? 5.941 -17.031 -8.875 1 98.81 95 ILE A CA 1
ATOM 769 C C . ILE A 1 95 ? 5.961 -16.141 -10.109 1 98.81 95 ILE A C 1
ATOM 771 O O . ILE A 1 95 ? 6.887 -15.344 -10.289 1 98.81 95 ILE A O 1
ATOM 775 N N . ASN A 1 96 ? 4.949 -16.234 -10.898 1 98.62 96 ASN A N 1
ATOM 776 C CA . ASN A 1 96 ? 4.863 -15.414 -12.102 1 98.62 96 ASN A CA 1
ATOM 777 C C . ASN A 1 96 ? 4.77 -13.922 -11.766 1 98.62 96 ASN A C 1
ATOM 779 O O . ASN A 1 96 ? 5.406 -13.094 -12.422 1 98.62 96 ASN A O 1
ATOM 783 N N . MET A 1 97 ? 3.98 -13.562 -10.727 1 98.75 97 MET A N 1
ATOM 784 C CA . MET A 1 97 ? 3.895 -12.164 -10.32 1 98.75 97 MET A CA 1
ATOM 785 C C . MET A 1 97 ? 5.23 -11.68 -9.773 1 98.75 97 MET A C 1
ATOM 787 O O . MET A 1 97 ? 5.66 -10.562 -10.078 1 98.75 97 MET A O 1
ATOM 791 N N . ALA A 1 98 ? 5.863 -12.477 -9 1 98.88 98 ALA A N 1
ATOM 792 C CA . ALA A 1 98 ? 7.18 -12.125 -8.469 1 98.88 98 ALA A CA 1
ATOM 793 C C . ALA A 1 98 ? 8.164 -11.812 -9.594 1 98.88 98 ALA A C 1
ATOM 795 O O . ALA A 1 98 ? 8.922 -10.844 -9.516 1 98.88 98 ALA A O 1
ATOM 796 N N . LYS A 1 99 ? 8.117 -12.648 -10.664 1 98.81 99 LYS A N 1
ATOM 797 C CA . LYS A 1 99 ? 9 -12.438 -11.805 1 98.81 99 LYS A CA 1
ATOM 798 C C . LYS A 1 99 ? 8.734 -11.086 -12.461 1 98.81 99 LYS A C 1
ATOM 800 O O . LYS A 1 99 ? 9.672 -10.359 -12.805 1 98.81 99 LYS A O 1
ATOM 805 N N . LYS A 1 100 ? 7.52 -10.82 -12.609 1 98.75 100 LYS A N 1
ATOM 806 C CA . LYS A 1 100 ? 7.152 -9.547 -13.219 1 98.75 100 LYS A CA 1
ATOM 807 C C . LYS A 1 100 ? 7.578 -8.375 -12.328 1 98.75 100 LYS A C 1
ATOM 809 O O . LYS A 1 100 ? 8.109 -7.379 -12.82 1 98.75 100 LYS A O 1
ATOM 814 N N . MET A 1 101 ? 7.336 -8.492 -11.062 1 98.88 101 MET A N 1
ATOM 815 C CA . MET A 1 101 ? 7.719 -7.441 -10.117 1 98.88 101 MET A CA 1
ATOM 816 C C . MET A 1 101 ? 9.234 -7.242 -10.117 1 98.88 101 MET A C 1
ATOM 818 O O . MET A 1 101 ? 9.711 -6.109 -10.047 1 98.88 101 MET A O 1
ATOM 822 N N . ASP A 1 102 ? 9.961 -8.367 -10.203 1 98.75 102 ASP A N 1
ATOM 823 C CA . ASP A 1 102 ? 11.406 -8.266 -10.336 1 98.75 102 ASP A CA 1
ATOM 824 C C . ASP A 1 102 ? 11.797 -7.453 -11.562 1 98.75 102 ASP A C 1
ATOM 826 O O . ASP A 1 102 ? 12.664 -6.578 -11.484 1 98.75 102 ASP A O 1
ATOM 830 N N . ALA A 1 103 ? 11.203 -7.742 -12.633 1 98.69 103 ALA A N 1
ATOM 831 C CA . ALA A 1 103 ? 11.508 -7.051 -13.883 1 98.69 103 ALA A CA 1
ATOM 832 C C . ALA A 1 103 ? 11.148 -5.57 -13.797 1 98.69 103 ALA A C 1
ATOM 834 O O . ALA A 1 103 ? 11.898 -4.715 -14.266 1 98.69 103 ALA A O 1
ATOM 835 N N . TYR A 1 104 ? 9.961 -5.266 -13.227 1 98.75 104 TYR A N 1
ATOM 836 C CA . TYR A 1 104 ? 9.531 -3.879 -13.086 1 98.75 104 TYR A CA 1
ATOM 837 C C . TYR A 1 104 ? 10.516 -3.09 -12.227 1 98.75 104 TYR A C 1
ATOM 839 O O . TYR A 1 104 ? 10.875 -1.957 -12.562 1 98.75 104 TYR A O 1
ATOM 847 N N . ALA A 1 105 ? 10.898 -3.645 -11.086 1 98.75 105 ALA A N 1
ATOM 848 C CA . ALA A 1 105 ? 11.836 -2.984 -10.18 1 98.75 105 ALA A CA 1
ATOM 849 C C . ALA A 1 105 ? 13.18 -2.752 -10.867 1 98.75 105 ALA A C 1
ATOM 851 O O . ALA A 1 105 ? 13.789 -1.687 -10.719 1 98.75 105 ALA A O 1
ATOM 852 N N . LYS A 1 106 ? 13.617 -3.742 -11.609 1 98.25 106 LYS A N 1
ATOM 853 C CA . LYS A 1 106 ? 14.883 -3.635 -12.328 1 98.25 106 LYS A CA 1
ATOM 854 C C . LYS A 1 106 ? 14.836 -2.502 -13.352 1 98.25 106 LYS A C 1
ATOM 856 O O . LYS A 1 106 ? 15.82 -1.787 -13.531 1 98.25 106 LYS A O 1
ATOM 861 N N . ALA A 1 107 ? 13.758 -2.324 -13.984 1 98.12 107 ALA A N 1
ATOM 862 C CA . ALA A 1 107 ? 13.594 -1.302 -15.016 1 98.12 107 ALA A CA 1
ATOM 863 C C . ALA A 1 107 ? 13.695 0.099 -14.422 1 98.12 107 ALA A C 1
ATOM 865 O O . ALA A 1 107 ? 13.898 1.076 -15.141 1 98.12 107 ALA A O 1
ATOM 866 N N . LEU A 1 108 ? 13.445 0.288 -13.125 1 97.75 108 LEU A N 1
ATOM 867 C CA . LEU A 1 108 ? 13.461 1.584 -12.453 1 97.75 108 LEU A CA 1
ATOM 868 C C . LEU A 1 108 ? 14.844 1.875 -11.875 1 97.75 108 LEU A C 1
ATOM 870 O O . LEU A 1 108 ? 15.094 2.975 -11.375 1 97.75 108 LEU A O 1
ATOM 874 N N . GLU A 1 109 ? 15.766 0.849 -11.883 1 91.31 109 GLU A N 1
ATOM 875 C CA . GLU A 1 109 ? 17.141 1.029 -11.414 1 91.31 109 GLU A CA 1
ATOM 876 C C . GLU A 1 109 ? 17.969 1.806 -12.422 1 91.31 109 GLU A C 1
ATOM 878 O O . GLU A 1 109 ? 17.781 1.672 -13.633 1 91.31 109 GLU A O 1
ATOM 883 N N . MET B 1 1 ? 18.812 41.688 -1.896 1 33.41 1 MET B N 1
ATOM 884 C CA . MET B 1 1 ? 17.969 41.219 -0.813 1 33.41 1 MET B CA 1
ATOM 885 C C . MET B 1 1 ? 17.453 39.812 -1.13 1 33.41 1 MET B C 1
ATOM 887 O O . MET B 1 1 ? 16.625 39.625 -2.025 1 33.41 1 MET B O 1
ATOM 891 N N . LEU B 1 2 ? 18.281 38.812 -1.171 1 41.06 2 LEU B N 1
ATOM 892 C CA . LEU B 1 2 ? 18.109 37.406 -1.565 1 41.06 2 LEU B CA 1
ATOM 893 C C . LEU B 1 2 ? 16.922 36.781 -0.834 1 41.06 2 LEU B C 1
ATOM 895 O O . LEU B 1 2 ? 16.891 36.781 0.398 1 41.06 2 LEU B O 1
ATOM 899 N N . ALA B 1 3 ? 15.789 36.75 -1.342 1 39.62 3 ALA B N 1
ATOM 900 C CA . ALA B 1 3 ? 14.523 36.156 -0.917 1 39.62 3 ALA B CA 1
ATOM 901 C C . ALA B 1 3 ? 14.75 34.906 -0.068 1 39.62 3 ALA B C 1
ATOM 903 O O . ALA B 1 3 ? 15.656 34.125 -0.344 1 39.62 3 ALA B O 1
ATOM 904 N N . ARG B 1 4 ? 14.211 34.719 1.241 1 42.62 4 ARG B N 1
ATOM 905 C CA . ARG B 1 4 ? 13.742 33.969 2.404 1 42.62 4 ARG B CA 1
ATOM 906 C C . ARG B 1 4 ? 13.016 32.688 1.982 1 42.62 4 ARG B C 1
ATOM 908 O O . ARG B 1 4 ? 12.406 32.031 2.812 1 42.62 4 ARG B O 1
ATOM 915 N N . ARG B 1 5 ? 12.547 32.594 0.802 1 40.78 5 ARG B N 1
ATOM 916 C CA . ARG B 1 5 ? 11.453 31.672 0.57 1 40.78 5 ARG B CA 1
ATOM 917 C C . ARG B 1 5 ? 11.828 30.266 1.022 1 40.78 5 ARG B C 1
ATOM 919 O O . ARG B 1 5 ? 10.977 29.516 1.515 1 40.78 5 ARG B O 1
ATOM 926 N N . TRP B 1 6 ? 12.812 29.672 0.456 1 44.53 6 TRP B N 1
ATOM 927 C CA . TRP B 1 6 ? 12.672 28.219 0.442 1 44.53 6 TRP B CA 1
ATOM 928 C C . TRP B 1 6 ? 12.664 27.672 1.861 1 44.53 6 TRP B C 1
ATOM 930 O O . TRP B 1 6 ? 13.406 26.734 2.172 1 44.53 6 TRP B O 1
ATOM 940 N N . MET B 1 7 ? 12.5 28.391 2.834 1 46.56 7 MET B N 1
ATOM 941 C CA . MET B 1 7 ? 12.617 27.828 4.176 1 46.56 7 MET B CA 1
ATOM 942 C C . MET B 1 7 ? 11.547 26.766 4.422 1 46.56 7 MET B C 1
ATOM 944 O O . MET B 1 7 ? 10.352 27.078 4.453 1 46.56 7 MET B O 1
ATOM 948 N N . SER B 1 8 ? 11.484 25.578 3.809 1 52.66 8 SER B N 1
ATOM 949 C CA . SER B 1 8 ? 10.602 24.453 4.078 1 52.66 8 SER B CA 1
ATOM 950 C C . SER B 1 8 ? 10.219 24.391 5.555 1 52.66 8 SER B C 1
ATOM 952 O O . SER B 1 8 ? 11.07 24.141 6.41 1 52.66 8 SER B O 1
ATOM 954 N N . THR B 1 9 ? 9.391 25.281 6.043 1 69.38 9 THR B N 1
ATOM 955 C CA . THR B 1 9 ? 8.992 25.281 7.445 1 69.38 9 THR B CA 1
ATOM 956 C C . THR B 1 9 ? 8.523 23.906 7.883 1 69.38 9 THR B C 1
ATOM 958 O O . THR B 1 9 ? 7.852 23.203 7.125 1 69.38 9 THR B O 1
ATOM 961 N N . ILE B 1 10 ? 9.156 23.25 8.852 1 82.88 10 ILE B N 1
ATOM 962 C CA . ILE B 1 10 ? 8.789 22.016 9.523 1 82.88 10 ILE B CA 1
ATOM 963 C C . ILE B 1 10 ? 7.371 22.109 10.07 1 82.88 10 ILE B C 1
ATOM 965 O O . ILE B 1 10 ? 7.035 23.078 10.773 1 82.88 10 ILE B O 1
ATOM 969 N N . PRO B 1 11 ? 6.52 21.281 9.625 1 93.12 11 PRO B N 1
ATOM 970 C CA . PRO B 1 11 ? 5.168 21.297 10.188 1 93.12 11 PRO B CA 1
ATOM 971 C C . PRO B 1 11 ? 5.16 21.266 11.711 1 93.12 11 PRO B C 1
ATOM 973 O O . PRO B 1 11 ? 5.996 20.594 12.32 1 93.12 11 PRO B O 1
ATOM 976 N N . LYS B 1 12 ? 4.262 22 12.266 1 96.12 12 LYS B N 1
ATOM 977 C CA . LYS B 1 12 ? 4.105 22.047 13.711 1 96.12 12 LYS B CA 1
ATOM 978 C C . LYS B 1 12 ? 3.338 20.828 14.227 1 96.12 12 LYS B C 1
ATOM 980 O O . LYS B 1 12 ? 2.279 20.484 13.695 1 96.12 12 LYS B O 1
ATOM 985 N N . ARG B 1 13 ? 3.883 20.25 15.32 1 98 13 ARG B N 1
ATOM 986 C CA . ARG B 1 13 ? 3.158 19.188 16 1 98 13 ARG B CA 1
ATOM 987 C C . ARG B 1 13 ? 1.935 19.734 16.734 1 98 13 ARG B C 1
ATOM 989 O O . ARG B 1 13 ? 2.006 20.781 17.375 1 98 13 ARG B O 1
ATOM 996 N N . LEU B 1 14 ? 0.911 19.078 16.609 1 98.5 14 LEU B N 1
ATOM 997 C CA . LEU B 1 14 ? -0.321 19.516 17.25 1 98.5 14 LEU B CA 1
ATOM 998 C C . LEU B 1 14 ? -0.222 19.375 18.766 1 98.5 14 LEU B C 1
ATOM 1000 O O . LEU B 1 14 ? 0.276 18.375 19.266 1 98.5 14 LEU B O 1
ATOM 1004 N N . SER B 1 15 ? -0.682 20.422 19.469 1 97.69 15 SER B N 1
ATOM 1005 C CA . SER B 1 15 ? -0.886 20.281 20.906 1 97.69 15 SER B CA 1
ATOM 1006 C C . SER B 1 15 ? -2.076 19.391 21.219 1 97.69 15 SER B C 1
ATOM 1008 O O . SER B 1 15 ? -2.842 19.031 20.328 1 97.69 15 SER B O 1
ATOM 1010 N N . ASP B 1 16 ? -2.182 19.062 22.5 1 96.88 16 ASP B N 1
ATOM 1011 C CA . ASP B 1 16 ? -3.305 18.219 22.906 1 96.88 16 ASP B CA 1
ATOM 1012 C C . ASP B 1 16 ? -4.637 18.875 22.562 1 96.88 16 ASP B C 1
ATOM 1014 O O . ASP B 1 16 ? -5.566 18.219 22.094 1 96.88 16 ASP B O 1
ATOM 1018 N N . VAL B 1 17 ? -4.707 20.141 22.797 1 97.75 17 VAL B N 1
ATOM 1019 C CA . VAL B 1 17 ? -5.934 20.875 22.531 1 97.75 17 VAL B CA 1
ATOM 1020 C C . VAL B 1 17 ? -6.188 20.953 21.031 1 97.75 17 VAL B C 1
ATOM 1022 O O . VAL B 1 17 ? -7.301 20.703 20.578 1 97.75 17 VAL B O 1
ATOM 1025 N N . GLU B 1 18 ? -5.172 21.281 20.234 1 98.06 18 GLU B N 1
ATOM 1026 C CA . GLU B 1 18 ? -5.281 21.344 18.781 1 98.06 18 GLU B CA 1
ATOM 1027 C C . GLU B 1 18 ? -5.668 19.984 18.203 1 98.06 18 GLU B C 1
ATOM 1029 O O . GLU B 1 18 ? -6.488 19.891 17.297 1 98.06 18 GLU B O 1
ATOM 1034 N N . ARG B 1 19 ? -5.039 19 18.734 1 97.75 19 ARG B N 1
ATOM 1035 C CA . ARG B 1 19 ? -5.285 17.641 18.297 1 97.75 19 ARG B CA 1
ATOM 1036 C C . ARG B 1 19 ? -6.746 17.25 18.5 1 97.75 19 ARG B C 1
ATOM 1038 O O . ARG B 1 19 ? -7.391 16.734 17.594 1 97.75 19 ARG B O 1
ATOM 1045 N N . SER B 1 20 ? -7.188 17.453 19.688 1 97.25 20 SER B N 1
ATOM 1046 C CA . SER B 1 20 ? -8.57 17.125 20.016 1 97.25 20 SER B CA 1
ATOM 1047 C C . SER B 1 20 ? -9.539 17.844 19.078 1 97.25 20 SER B C 1
ATOM 1049 O O . SER B 1 20 ? -10.5 17.25 18.594 1 97.25 20 SER B O 1
ATOM 1051 N N . ALA B 1 21 ? -9.352 19.062 18.828 1 98.25 21 ALA B N 1
ATOM 1052 C CA . ALA B 1 21 ? -10.195 19.844 17.922 1 98.25 21 ALA B CA 1
ATOM 1053 C C . ALA B 1 21 ? -10.086 19.344 16.484 1 98.25 21 ALA B C 1
ATOM 1055 O O . ALA B 1 21 ? -11.094 19.219 15.797 1 98.25 21 ALA B O 1
ATOM 1056 N N . ALA B 1 22 ? -8.875 19.094 16.047 1 98.38 22 ALA B N 1
ATOM 1057 C CA . ALA B 1 22 ? -8.625 18.656 14.68 1 98.38 22 ALA B CA 1
ATOM 1058 C C . ALA B 1 22 ? -9.281 17.312 14.414 1 98.38 22 ALA B C 1
ATOM 1060 O O . ALA B 1 22 ? -9.867 17.094 13.344 1 98.38 22 ALA B O 1
ATOM 1061 N N . LEU B 1 23 ? -9.156 16.375 15.352 1 98.31 23 LEU B N 1
ATOM 1062 C CA . LEU B 1 23 ? -9.68 15.023 15.172 1 98.31 23 LEU B CA 1
ATOM 1063 C C . LEU B 1 23 ? -11.195 15.047 15.023 1 98.31 23 LEU B C 1
ATOM 1065 O O . LEU B 1 23 ? -11.773 14.156 14.391 1 98.31 23 LEU B O 1
ATOM 1069 N N . LYS B 1 24 ? -11.836 16.078 15.539 1 98.12 24 LYS B N 1
ATOM 1070 C CA . LYS B 1 24 ? -13.281 16.219 15.422 1 98.12 24 LYS B CA 1
ATOM 1071 C C . LYS B 1 24 ? -13.688 16.609 14.008 1 98.12 24 LYS B C 1
ATOM 1073 O O . LYS B 1 24 ? -14.867 16.516 13.641 1 98.12 24 LYS B O 1
ATOM 1078 N N . THR B 1 25 ? -12.789 17.047 13.219 1 98.25 25 THR B N 1
ATOM 1079 C CA . THR B 1 25 ? -13.094 17.562 11.891 1 98.25 25 THR B CA 1
ATOM 1080 C C . THR B 1 25 ? -12.961 16.453 10.844 1 98.25 25 THR B C 1
ATOM 1082 O O . THR B 1 25 ? -13.227 16.672 9.664 1 98.25 25 THR B O 1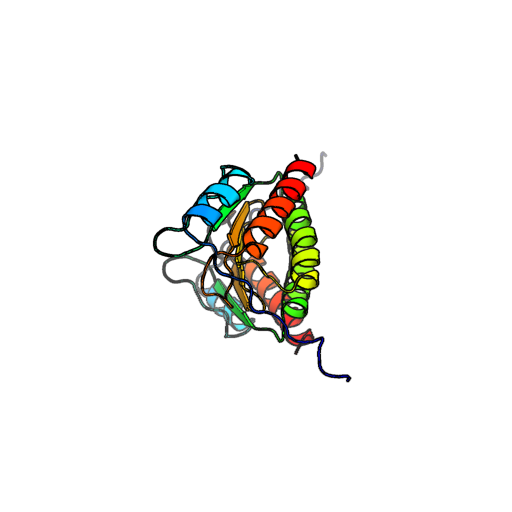
ATOM 1085 N N . ILE B 1 26 ? -12.539 15.258 11.188 1 98.5 26 ILE B N 1
ATOM 1086 C CA . ILE B 1 26 ? -12.391 14.148 10.25 1 98.5 26 ILE B CA 1
ATOM 1087 C C . ILE B 1 26 ? -13.305 13 10.672 1 98.5 26 ILE B C 1
ATOM 1089 O O . ILE B 1 26 ? -13.945 13.055 11.734 1 98.5 26 ILE B O 1
ATOM 1093 N N . ASP B 1 27 ? -13.438 12.07 9.781 1 98.44 27 ASP B N 1
ATOM 1094 C CA . ASP B 1 27 ? -14.312 10.938 10.055 1 98.44 27 ASP B CA 1
ATOM 1095 C C . ASP B 1 27 ? -13.914 10.242 11.352 1 98.44 27 ASP B C 1
ATOM 1097 O O . ASP B 1 27 ? -12.727 10.039 11.617 1 98.44 27 ASP B O 1
ATOM 1101 N N . SER B 1 28 ? -14.852 9.883 12.125 1 98.12 28 SER B N 1
ATOM 1102 C CA . SER B 1 28 ? -14.625 9.297 13.445 1 98.12 28 SER B CA 1
ATOM 1103 C C . SER B 1 28 ? -13.977 7.926 13.336 1 98.12 28 SER B C 1
ATOM 1105 O O . SER B 1 28 ? -13.5 7.375 14.336 1 98.12 28 SER B O 1
ATOM 1107 N N . SER B 1 29 ? -13.883 7.371 12.172 1 98.69 29 SER B N 1
ATOM 1108 C CA . SER B 1 29 ? -13.219 6.086 11.969 1 98.69 29 SER B CA 1
ATOM 1109 C C . SER B 1 29 ? -11.711 6.211 12.102 1 98.69 29 SER B C 1
ATOM 1111 O O . SER B 1 29 ? -11.008 5.207 12.234 1 98.69 29 SER B O 1
ATOM 1113 N N . TRP B 1 30 ? -11.227 7.402 11.945 1 98.88 30 TRP B N 1
ATOM 1114 C CA . TRP B 1 30 ? -9.828 7.625 12.289 1 98.88 30 TRP B CA 1
ATOM 1115 C C . TRP B 1 30 ? -9.609 7.492 13.797 1 98.88 30 TRP B C 1
ATOM 1117 O O . TRP B 1 30 ? -10.344 8.086 14.594 1 98.88 30 TRP B O 1
ATOM 1127 N N . LYS B 1 31 ? -8.648 6.77 14.188 1 98.62 31 LYS B N 1
ATOM 1128 C CA . LYS B 1 31 ? -8.328 6.555 15.594 1 98.62 31 LYS B CA 1
ATOM 1129 C C . LYS B 1 31 ? -6.855 6.832 15.875 1 98.62 31 LYS B C 1
ATOM 1131 O O . LYS B 1 31 ? -6.008 6.621 15.008 1 98.62 31 LYS B O 1
ATOM 1136 N N . MET B 1 32 ? -6.613 7.234 17.078 1 98.56 32 MET B N 1
ATOM 1137 C CA . MET B 1 32 ? -5.219 7.332 17.5 1 98.56 32 MET B CA 1
ATOM 1138 C C . MET B 1 32 ? -4.566 5.953 17.547 1 98.56 32 MET B C 1
ATOM 1140 O O . MET B 1 32 ? -5.195 4.973 17.938 1 98.56 32 MET B O 1
ATOM 1144 N N . VAL B 1 33 ? -3.311 5.961 17.125 1 98.56 33 VAL B N 1
ATOM 1145 C CA . VAL B 1 33 ? -2.541 4.727 17.203 1 98.56 33 VAL B CA 1
ATOM 1146 C C . VAL B 1 33 ? -1.992 4.547 18.625 1 98.56 33 VAL B C 1
ATOM 1148 O O . VAL B 1 33 ? -1.414 5.473 19.188 1 98.56 33 VAL B O 1
ATOM 1151 N N . GLU B 1 34 ? -2.221 3.402 19.141 1 97.69 34 GLU B N 1
ATOM 1152 C CA . GLU B 1 34 ? -1.684 3.133 20.469 1 97.69 34 GLU B CA 1
ATOM 1153 C C . GLU B 1 34 ? -0.159 3.178 20.469 1 97.69 34 GLU B C 1
ATOM 1155 O O . GLU B 1 34 ? 0.486 2.541 19.625 1 97.69 34 GLU B O 1
ATOM 1160 N N . GLY B 1 35 ? 0.421 4.004 21.359 1 96.94 35 GLY B N 1
ATOM 1161 C CA . GLY B 1 35 ? 1.863 4.039 21.547 1 96.94 35 GLY B CA 1
ATOM 1162 C C . GLY B 1 35 ? 2.574 4.891 20.5 1 96.94 35 GLY B C 1
ATOM 1163 O O . GLY B 1 35 ? 3.805 4.93 20.469 1 96.94 35 GLY B O 1
ATOM 1164 N N . ARG B 1 36 ? 1.871 5.461 19.641 1 97.25 36 ARG B N 1
ATOM 1165 C CA . ARG B 1 36 ? 2.445 6.305 18.594 1 97.25 36 ARG B CA 1
ATOM 1166 C C . ARG B 1 36 ? 1.547 7.5 18.312 1 97.25 36 ARG B C 1
ATOM 1168 O O . ARG B 1 36 ? 0.324 7.359 18.234 1 97.25 36 ARG B O 1
ATOM 1175 N N . ASP B 1 37 ? 2.164 8.68 18.188 1 98.12 37 ASP B N 1
ATOM 1176 C CA . ASP B 1 37 ? 1.401 9.875 17.828 1 98.12 37 ASP B CA 1
ATOM 1177 C C . ASP B 1 37 ? 1.048 9.891 16.344 1 98.12 37 ASP B C 1
ATOM 1179 O O . ASP B 1 37 ? 1.722 10.539 15.555 1 98.12 37 ASP B O 1
ATOM 1183 N N . ALA B 1 38 ? 0.046 9.203 16.031 1 98.81 38 ALA B N 1
ATOM 1184 C CA . ALA B 1 38 ? -0.444 8.961 14.672 1 98.81 38 ALA B CA 1
ATOM 1185 C C . ALA B 1 38 ? -1.929 8.609 14.68 1 98.81 38 ALA B C 1
ATOM 1187 O O . ALA B 1 38 ? -2.486 8.258 15.719 1 98.81 38 ALA B O 1
ATOM 1188 N N . ILE B 1 39 ? -2.535 8.758 13.547 1 98.94 39 ILE B N 1
ATOM 1189 C CA . ILE B 1 39 ? -3.912 8.297 13.398 1 98.94 39 ILE B CA 1
ATOM 1190 C C . ILE B 1 39 ? -3.982 7.203 12.344 1 98.94 39 ILE B C 1
ATOM 1192 O O . ILE B 1 39 ? -3.139 7.148 11.445 1 98.94 39 ILE B O 1
ATOM 1196 N N . GLN B 1 40 ? -4.945 6.352 12.469 1 98.94 40 GLN B N 1
ATOM 1197 C CA . GLN B 1 40 ? -5.102 5.215 11.57 1 98.94 40 GLN B CA 1
ATOM 1198 C C . GLN B 1 40 ? -6.57 4.992 11.219 1 98.94 40 GLN B C 1
ATOM 1200 O O . GLN B 1 40 ? -7.457 5.246 12.031 1 98.94 40 GLN B O 1
ATOM 1205 N N . ARG B 1 41 ? -6.82 4.539 10.031 1 98.94 41 ARG B N 1
ATOM 1206 C CA . ARG B 1 41 ? -8.141 4.176 9.539 1 98.94 41 ARG B CA 1
ATOM 1207 C C . ARG B 1 41 ? -8.055 3.072 8.492 1 98.94 41 ARG B C 1
ATOM 1209 O O . ARG B 1 41 ? -7.141 3.07 7.656 1 98.94 41 ARG B O 1
ATOM 1216 N N . VAL B 1 42 ? -8.992 2.141 8.586 1 98.94 42 VAL B N 1
ATOM 1217 C CA . VAL B 1 42 ? -9.141 1.114 7.559 1 98.94 42 VAL B CA 1
ATOM 1218 C C . VAL B 1 42 ? -10.273 1.485 6.609 1 98.94 42 VAL B C 1
ATOM 1220 O O . VAL B 1 42 ? -11.391 1.777 7.055 1 98.94 42 VAL B O 1
ATOM 1223 N N . PHE B 1 43 ? -9.961 1.555 5.293 1 98.94 43 PHE B N 1
ATOM 1224 C CA . PHE B 1 43 ? -10.953 1.73 4.246 1 98.94 43 PHE B CA 1
ATOM 1225 C C . PHE B 1 43 ? -11.266 0.404 3.562 1 98.94 43 PHE B C 1
ATOM 1227 O O . PHE B 1 43 ? -10.359 -0.39 3.305 1 98.94 43 PHE B O 1
ATOM 1234 N N . GLU B 1 44 ? -12.492 0.116 3.309 1 98.81 44 GLU B N 1
ATOM 1235 C CA . GLU B 1 44 ? -12.93 -1.059 2.561 1 98.81 44 GLU B CA 1
ATOM 1236 C C . GLU B 1 44 ? -13.773 -0.659 1.352 1 98.81 44 GLU B C 1
ATOM 1238 O O . GLU B 1 44 ? -14.727 0.117 1.479 1 98.81 44 GLU B O 1
ATOM 1243 N N . PHE B 1 45 ? -13.398 -1.212 0.201 1 98.88 45 PHE B N 1
ATOM 1244 C CA . PHE B 1 45 ? -14.047 -0.879 -1.062 1 98.88 45 PHE B CA 1
ATOM 1245 C C . PHE B 1 45 ? -14.727 -2.105 -1.659 1 98.88 45 PHE B C 1
ATOM 1247 O O . PHE B 1 45 ? -14.664 -3.195 -1.089 1 98.88 45 PHE B O 1
ATOM 1254 N N . ARG B 1 46 ? -15.383 -1.898 -2.807 1 98.56 46 ARG B N 1
ATOM 1255 C CA . ARG B 1 46 ? -16.109 -2.988 -3.449 1 98.56 46 ARG B CA 1
ATOM 1256 C C . ARG B 1 46 ? -15.148 -4.008 -4.047 1 98.56 46 ARG B C 1
ATOM 1258 O O . ARG B 1 46 ? -15.422 -5.211 -4.023 1 98.56 46 ARG B O 1
ATOM 1265 N N . ASP B 1 47 ? -14.141 -3.535 -4.625 1 98.38 47 ASP B N 1
ATOM 1266 C CA . ASP B 1 47 ? -13.156 -4.387 -5.289 1 98.38 47 ASP B CA 1
ATOM 1267 C C . ASP B 1 47 ? -11.789 -3.713 -5.332 1 98.38 47 ASP B C 1
ATOM 1269 O O . ASP B 1 47 ? -11.602 -2.633 -4.766 1 98.38 47 ASP B O 1
ATOM 1273 N N . PHE B 1 48 ? -10.867 -4.438 -5.926 1 98.5 48 PHE B N 1
ATOM 1274 C CA . PHE B 1 48 ? -9.5 -3.938 -6.016 1 98.5 48 PHE B CA 1
ATOM 1275 C C . PHE B 1 48 ? -9.445 -2.652 -6.836 1 98.5 48 PHE B C 1
ATOM 1277 O O . PHE B 1 48 ? -8.68 -1.742 -6.52 1 98.5 48 PHE B O 1
ATOM 1284 N N . ASN B 1 49 ? -10.211 -2.551 -7.879 1 98.06 49 ASN B N 1
ATOM 1285 C CA . ASN B 1 49 ? -10.188 -1.381 -8.75 1 98.06 49 ASN B CA 1
ATOM 1286 C C . ASN B 1 49 ? -10.57 -0.112 -7.992 1 98.06 49 ASN B C 1
ATOM 1288 O O . ASN B 1 49 ? -9.945 0.935 -8.172 1 98.06 49 ASN B O 1
ATOM 1292 N N . GLU B 1 50 ? -11.523 -0.186 -7.141 1 98.81 50 GLU B N 1
ATOM 1293 C CA . GLU B 1 50 ? -11.914 0.967 -6.332 1 98.81 50 GLU B CA 1
ATOM 1294 C C . GLU B 1 50 ? -10.844 1.307 -5.305 1 98.81 50 GLU B C 1
ATOM 1296 O O . GLU B 1 50 ? -10.539 2.48 -5.078 1 98.81 50 GLU B O 1
ATOM 1301 N N . ALA B 1 51 ? -10.344 0.273 -4.645 1 98.88 51 ALA B N 1
ATOM 1302 C CA . ALA B 1 51 ? -9.25 0.512 -3.705 1 98.88 51 ALA B CA 1
ATOM 1303 C C . ALA B 1 51 ? -8.086 1.225 -4.387 1 98.88 51 ALA B C 1
ATOM 1305 O O . ALA B 1 51 ? -7.543 2.197 -3.855 1 98.88 51 ALA B O 1
ATOM 1306 N N . TRP B 1 52 ? -7.766 0.742 -5.574 1 98.75 52 TRP B N 1
ATOM 1307 C CA . TRP B 1 52 ? -6.637 1.321 -6.297 1 98.75 52 TRP B CA 1
ATOM 1308 C C . TRP B 1 52 ? -6.945 2.748 -6.734 1 98.75 52 TRP B C 1
ATOM 1310 O O . TRP B 1 52 ? -6.062 3.607 -6.742 1 98.75 52 TRP B O 1
ATOM 1320 N N . SER B 1 53 ? -8.141 2.998 -7.125 1 98.75 53 SER B N 1
ATOM 1321 C CA . SER B 1 53 ? -8.555 4.355 -7.469 1 98.75 53 SER B CA 1
ATOM 1322 C C . SER B 1 53 ? -8.359 5.305 -6.289 1 98.75 53 SER B C 1
ATOM 1324 O O . SER B 1 53 ? -7.84 6.41 -6.453 1 98.75 53 SER B O 1
ATOM 1326 N N . PHE B 1 54 ? -8.812 4.922 -5.105 1 98.94 54 PHE B N 1
ATOM 1327 C CA . PHE B 1 54 ? -8.633 5.676 -3.871 1 98.94 54 PHE B CA 1
ATOM 1328 C C . PHE B 1 54 ? -7.152 5.941 -3.615 1 98.94 54 PHE B C 1
ATOM 1330 O O . PHE B 1 54 ? -6.762 7.078 -3.336 1 98.94 54 PHE B O 1
ATOM 1337 N N . MET B 1 55 ? -6.363 4.879 -3.768 1 98.94 55 MET B N 1
ATOM 1338 C CA . MET B 1 55 ? -4.934 5.008 -3.498 1 98.94 55 MET B CA 1
ATOM 1339 C C . MET B 1 55 ? -4.266 5.922 -4.52 1 98.94 55 MET B C 1
ATOM 1341 O O . MET B 1 55 ? -3.391 6.715 -4.172 1 98.94 55 MET B O 1
ATOM 1345 N N . SER B 1 56 ? -4.719 5.824 -5.738 1 98.75 56 SER B N 1
ATOM 1346 C CA . SER B 1 56 ? -4.125 6.641 -6.793 1 98.75 56 SER B CA 1
ATOM 1347 C C . SER B 1 56 ? -4.414 8.117 -6.578 1 98.75 56 SER B C 1
ATOM 1349 O O . SER B 1 56 ? -3.527 8.961 -6.73 1 98.75 56 SER B O 1
ATOM 1351 N N . ARG B 1 57 ? -5.578 8.438 -6.25 1 98.69 57 ARG B N 1
ATOM 1352 C CA . ARG B 1 57 ? -5.906 9.828 -5.961 1 98.69 57 ARG B CA 1
ATOM 1353 C C . ARG B 1 57 ? -5.113 10.344 -4.766 1 98.69 57 ARG B C 1
ATOM 1355 O O . ARG B 1 57 ? -4.633 11.477 -4.773 1 98.69 57 ARG B O 1
ATOM 1362 N N . THR B 1 58 ? -5.047 9.523 -3.775 1 98.88 58 THR B N 1
ATOM 1363 C CA . THR B 1 58 ? -4.285 9.898 -2.59 1 98.88 58 THR B CA 1
ATOM 1364 C C . THR B 1 58 ? -2.814 10.109 -2.934 1 98.88 58 THR B C 1
ATOM 1366 O O . THR B 1 58 ? -2.188 11.055 -2.457 1 98.88 58 THR B O 1
ATOM 1369 N N . ALA B 1 59 ? -2.256 9.188 -3.742 1 98.81 59 ALA B N 1
ATOM 1370 C CA . ALA B 1 59 ? -0.853 9.281 -4.137 1 98.81 59 ALA B CA 1
ATOM 1371 C C . ALA B 1 59 ? -0.563 10.609 -4.828 1 98.81 59 ALA B C 1
ATOM 1373 O O . ALA B 1 59 ? 0.505 11.195 -4.637 1 98.81 59 ALA B O 1
ATOM 1374 N N . LEU B 1 60 ? -1.464 11.094 -5.609 1 97.94 60 LEU B N 1
ATOM 1375 C CA . LEU B 1 60 ? -1.299 12.352 -6.316 1 97.94 60 LEU B CA 1
ATOM 1376 C C . LEU B 1 60 ? -1.136 13.516 -5.336 1 97.94 60 LEU B C 1
ATOM 1378 O O . LEU B 1 60 ? -0.198 14.305 -5.453 1 97.94 60 LEU B O 1
ATOM 1382 N N . ILE B 1 61 ? -1.967 13.594 -4.34 1 97.62 61 ILE B N 1
ATOM 1383 C CA . ILE B 1 61 ? -1.908 14.727 -3.424 1 97.62 61 ILE B CA 1
ATOM 1384 C C . ILE B 1 61 ? -0.738 14.547 -2.457 1 97.62 61 ILE B C 1
ATOM 1386 O O . ILE B 1 61 ? -0.197 15.523 -1.941 1 97.62 61 ILE B O 1
ATOM 1390 N N . ALA B 1 62 ? -0.389 13.281 -2.115 1 98.19 62 ALA B N 1
ATOM 1391 C CA . ALA B 1 62 ? 0.784 13.008 -1.289 1 98.19 62 ALA B CA 1
ATOM 1392 C C . ALA B 1 62 ? 2.041 13.617 -1.901 1 98.19 62 ALA B C 1
ATOM 1394 O O . ALA B 1 62 ? 2.838 14.25 -1.201 1 98.19 62 ALA B O 1
ATOM 1395 N N . GLU B 1 63 ? 2.174 13.43 -3.191 1 96.88 63 GLU B N 1
ATOM 1396 C CA . GLU B 1 63 ? 3.322 13.977 -3.91 1 96.88 63 GLU B CA 1
ATOM 1397 C C . GLU B 1 63 ? 3.252 15.5 -3.982 1 96.88 63 GLU B C 1
ATOM 1399 O O . GLU B 1 63 ? 4.254 16.188 -3.756 1 96.88 63 GLU B O 1
ATOM 1404 N N . GLN B 1 64 ? 2.084 16.031 -4.246 1 95.44 64 GLN B N 1
ATOM 1405 C CA . GLN B 1 64 ? 1.887 17.469 -4.352 1 95.44 64 GLN B CA 1
ATOM 1406 C C . GLN B 1 64 ? 2.221 18.172 -3.037 1 95.44 64 GLN B C 1
ATOM 1408 O O . GLN B 1 64 ? 2.787 19.266 -3.037 1 95.44 64 GLN B O 1
ATOM 1413 N N . GLY B 1 65 ? 1.94 17.594 -2.012 1 95.06 65 GLY B N 1
ATOM 1414 C CA . GLY B 1 65 ? 2.102 18.203 -0.701 1 95.06 65 GLY B CA 1
ATOM 1415 C C . GLY B 1 65 ? 3.334 17.719 0.036 1 95.06 65 GLY B C 1
ATOM 1416 O O . GLY B 1 65 ? 3.57 18.094 1.185 1 95.06 65 GLY B O 1
ATOM 1417 N N . ALA B 1 66 ? 3.979 16.766 -0.621 1 95.88 66 ALA B N 1
ATOM 1418 C CA . ALA B 1 66 ? 5.16 16.141 -0.026 1 95.88 66 ALA B CA 1
ATOM 1419 C C . ALA B 1 66 ? 4.844 15.562 1.351 1 95.88 66 ALA B C 1
ATOM 1421 O O . ALA B 1 66 ? 5.59 15.781 2.309 1 95.88 66 ALA B O 1
ATOM 1422 N N . HIS B 1 67 ? 3.818 14.961 1.539 1 97.94 67 HIS B N 1
ATOM 1423 C CA . HIS B 1 67 ? 3.344 14.258 2.729 1 97.94 67 HIS B CA 1
ATOM 1424 C C . HIS B 1 67 ? 2.727 12.914 2.369 1 97.94 67 HIS B C 1
ATOM 1426 O O . HIS B 1 67 ? 1.647 12.859 1.774 1 97.94 67 HIS B O 1
ATOM 1432 N N . HIS B 1 68 ? 3.459 11.883 2.719 1 98.69 68 HIS B N 1
ATOM 1433 C CA . HIS B 1 68 ? 3.09 10.555 2.246 1 98.69 68 HIS B CA 1
ATOM 1434 C C . HIS B 1 68 ? 2.5 9.711 3.371 1 98.69 68 HIS B C 1
ATOM 1436 O O . HIS B 1 68 ? 2.977 9.766 4.508 1 98.69 68 HIS B O 1
ATOM 1442 N N . PRO B 1 69 ? 1.526 8.906 3.09 1 98.81 69 PRO B N 1
ATOM 1443 C CA . PRO B 1 69 ? 0.968 7.98 4.078 1 98.81 69 PRO B CA 1
ATOM 1444 C C . PRO B 1 69 ? 1.84 6.746 4.289 1 98.81 69 PRO B C 1
ATOM 1446 O O . PRO B 1 69 ? 2.773 6.504 3.518 1 98.81 69 PRO B O 1
ATOM 1449 N N . GLU B 1 70 ? 1.627 6.07 5.324 1 98.75 70 GLU B N 1
ATOM 1450 C CA . GLU B 1 70 ? 1.933 4.656 5.496 1 98.75 70 GLU B CA 1
ATOM 1451 C C . GLU B 1 70 ? 0.695 3.791 5.273 1 98.75 70 GLU B C 1
ATOM 1453 O O . GLU B 1 70 ? -0.324 3.971 5.941 1 98.75 70 GLU B O 1
ATOM 1458 N N . TRP B 1 71 ? 0.775 2.846 4.336 1 98.88 71 TRP B N 1
ATOM 1459 C CA . TRP B 1 71 ? -0.497 2.172 4.102 1 98.88 71 TRP B CA 1
ATOM 1460 C C . TRP B 1 71 ? -0.275 0.733 3.645 1 98.88 71 TRP B C 1
ATOM 1462 O O . TRP B 1 71 ? 0.734 0.427 3.008 1 98.88 71 TRP B O 1
ATOM 1472 N N . PHE B 1 72 ? -1.119 -0.128 4.074 1 98.88 72 PHE B N 1
ATOM 1473 C CA . PHE B 1 72 ? -1.188 -1.555 3.781 1 98.88 72 PHE B CA 1
ATOM 1474 C C . PHE B 1 72 ? -2.449 -1.885 2.99 1 98.88 72 PHE B C 1
ATOM 1476 O O . PHE B 1 72 ? -3.551 -1.483 3.373 1 98.88 72 PHE B O 1
ATOM 1483 N N . ASN B 1 73 ? -2.256 -2.547 1.839 1 98.94 73 ASN B N 1
ATOM 1484 C CA . ASN B 1 73 ? -3.375 -2.891 0.969 1 98.94 73 ASN B CA 1
ATOM 1485 C C . ASN B 1 73 ? -3.438 -4.395 0.703 1 98.94 73 ASN B C 1
ATOM 1487 O O . ASN B 1 73 ? -2.426 -5.012 0.37 1 98.94 73 ASN B O 1
ATOM 1491 N N . VAL B 1 74 ? -4.551 -5.004 0.899 1 98.56 74 VAL B N 1
ATOM 1492 C CA . VAL B 1 74 ? -4.918 -6.355 0.484 1 98.56 74 VAL B CA 1
ATOM 1493 C C . VAL B 1 74 ? -6.25 -6.32 -0.266 1 98.56 74 VAL B C 1
ATOM 1495 O O . VAL B 1 74 ? -7.301 -6.078 0.333 1 98.56 74 VAL B O 1
ATOM 1498 N N . TYR B 1 75 ? -6.145 -6.562 -1.54 1 97.94 75 TYR B N 1
ATOM 1499 C CA . TYR B 1 75 ? -7.305 -6.543 -2.428 1 97.94 75 TYR B CA 1
ATOM 1500 C C . TYR B 1 75 ? -8.109 -5.262 -2.244 1 97.94 75 TYR B C 1
ATOM 1502 O O . TYR B 1 75 ? -7.676 -4.184 -2.656 1 97.94 75 TYR B O 1
ATOM 1510 N N . ASN B 1 76 ? -9.281 -5.328 -1.58 1 98.75 76 ASN B N 1
ATOM 1511 C CA . ASN B 1 76 ? -10.188 -4.191 -1.55 1 98.75 76 ASN B CA 1
ATOM 1512 C C . ASN B 1 76 ? -10.055 -3.4 -0.251 1 98.75 76 ASN B C 1
ATOM 1514 O O . ASN B 1 76 ? -10.875 -2.523 0.033 1 98.75 76 ASN B O 1
ATOM 1518 N N . ARG B 1 77 ? -9.031 -3.754 0.56 1 98.88 77 ARG B N 1
ATOM 1519 C CA . ARG B 1 77 ? -8.852 -3.129 1.865 1 98.88 77 ARG B CA 1
ATOM 1520 C C . ARG B 1 77 ? -7.566 -2.309 1.902 1 98.88 77 ARG B C 1
ATOM 1522 O O . ARG B 1 77 ? -6.523 -2.75 1.412 1 98.88 77 ARG B O 1
ATOM 1529 N N . VAL B 1 78 ? -7.656 -1.084 2.457 1 98.94 78 VAL B N 1
ATOM 1530 C CA . VAL B 1 78 ? -6.5 -0.208 2.619 1 98.94 78 VAL B CA 1
ATOM 1531 C C . VAL B 1 78 ? -6.418 0.272 4.066 1 98.94 78 VAL B C 1
ATOM 1533 O O . VAL B 1 78 ? -7.309 0.973 4.547 1 98.94 78 VAL B O 1
ATOM 1536 N N . ASP B 1 79 ? -5.418 -0.107 4.77 1 98.94 79 ASP B N 1
ATOM 1537 C CA . ASP B 1 79 ? -5.109 0.365 6.117 1 98.94 79 ASP B CA 1
ATOM 1538 C C . ASP B 1 79 ? -4.117 1.525 6.078 1 98.94 79 ASP B C 1
ATOM 1540 O O . ASP B 1 79 ? -2.965 1.353 5.68 1 98.94 79 ASP B O 1
ATOM 1544 N N . VAL B 1 80 ? -4.543 2.672 6.562 1 98.94 80 VAL B N 1
ATOM 1545 C CA . VAL B 1 80 ? -3.75 3.889 6.43 1 98.94 80 VAL B CA 1
ATOM 1546 C C . VAL B 1 80 ? -3.316 4.375 7.812 1 98.94 80 VAL B C 1
ATOM 1548 O O . VAL B 1 80 ? -4.113 4.391 8.75 1 98.94 80 VAL B O 1
ATOM 1551 N N . THR B 1 81 ? -2.107 4.727 7.914 1 98.94 81 THR B N 1
ATOM 1552 C CA . THR B 1 81 ? -1.58 5.457 9.062 1 98.94 81 THR B CA 1
ATOM 1553 C C . THR B 1 81 ? -0.973 6.785 8.625 1 98.94 81 THR B C 1
ATOM 1555 O O . THR B 1 81 ? -0.248 6.848 7.633 1 98.94 81 THR B O 1
ATOM 1558 N N . LEU B 1 82 ? -1.347 7.855 9.375 1 98.88 82 LEU B N 1
ATOM 1559 C CA . LEU B 1 82 ? -0.829 9.188 9.078 1 98.88 82 LEU B CA 1
ATOM 1560 C C . LEU B 1 82 ? -0.093 9.766 10.289 1 98.88 82 LEU B C 1
ATOM 1562 O O . LEU B 1 82 ? -0.591 9.695 11.414 1 98.88 82 LEU B O 1
ATOM 1566 N N . SER B 1 83 ? 1.004 10.227 10.07 1 98.69 83 SER B N 1
ATOM 1567 C CA . SER B 1 83 ? 1.863 10.977 10.984 1 98.69 83 SER B CA 1
ATOM 1568 C C . SER B 1 83 ? 2.889 11.805 10.219 1 98.69 83 SER B C 1
ATOM 1570 O O . SER B 1 83 ? 3.215 11.492 9.07 1 98.69 83 SER B O 1
ATOM 1572 N N . THR B 1 84 ? 3.357 12.797 10.805 1 98.06 84 THR B N 1
ATOM 1573 C CA . THR B 1 84 ? 4.355 13.641 10.156 1 98.06 84 THR B CA 1
ATOM 1574 C C . THR B 1 84 ? 5.742 13.383 10.742 1 98.06 84 THR B C 1
ATOM 1576 O O . THR B 1 84 ? 6.004 13.711 11.898 1 98.06 84 THR B O 1
ATOM 1579 N N . HIS B 1 85 ? 6.609 12.852 9.922 1 94.94 85 HIS B N 1
ATOM 1580 C CA . HIS B 1 85 ? 7.953 12.477 10.336 1 94.94 85 HIS B CA 1
ATOM 1581 C C . HIS B 1 85 ? 8.727 13.688 10.852 1 94.94 85 HIS B C 1
ATOM 1583 O O . HIS B 1 85 ? 9.352 13.617 11.914 1 94.94 85 HIS B O 1
ATOM 1589 N N . ASP B 1 86 ? 8.555 14.828 10.195 1 94.31 86 ASP B N 1
ATOM 1590 C CA . ASP B 1 86 ? 9.391 16 10.453 1 94.31 86 ASP B CA 1
ATOM 1591 C C . ASP B 1 86 ? 9.109 16.594 11.836 1 94.31 86 ASP B C 1
ATOM 1593 O O . ASP B 1 86 ? 9.969 17.234 12.43 1 94.31 86 ASP B O 1
ATOM 1597 N N . CYS B 1 87 ? 7.965 16.406 12.336 1 95.44 87 CYS B N 1
ATOM 1598 C CA . CYS B 1 87 ? 7.656 16.984 13.633 1 95.44 87 CYS B CA 1
ATOM 1599 C C . CYS B 1 87 ? 7.484 15.898 14.688 1 95.44 87 CYS B C 1
ATOM 1601 O O . CYS B 1 87 ? 7.148 16.188 15.836 1 95.44 87 CYS B O 1
ATOM 1603 N N . GLY B 1 88 ? 7.613 14.602 14.312 1 95.62 88 GLY B N 1
ATOM 1604 C CA . GLY B 1 88 ? 7.574 13.477 15.234 1 95.62 88 GLY B CA 1
ATOM 1605 C C . GLY B 1 88 ? 6.191 13.219 15.797 1 95.62 88 GLY B C 1
ATOM 1606 O O . GLY B 1 88 ? 6.047 12.859 16.969 1 95.62 88 GLY B O 1
ATOM 1607 N N . GLY B 1 89 ? 5.184 13.516 15.023 1 97.88 89 GLY B N 1
ATOM 1608 C CA . GLY B 1 89 ? 3.811 13.352 15.477 1 97.88 89 GLY B CA 1
ATOM 1609 C C . GLY B 1 89 ? 2.791 13.898 14.492 1 97.88 89 GLY B C 1
ATOM 1610 O O . GLY B 1 89 ? 3.096 14.078 13.312 1 97.88 89 GLY B O 1
ATOM 1611 N N . LEU B 1 90 ? 1.625 14.102 15.055 1 98.62 90 LEU B N 1
ATOM 1612 C CA . LEU B 1 90 ? 0.547 14.602 14.203 1 98.62 90 LEU B CA 1
ATOM 1613 C C . LEU B 1 90 ? 0.722 16.094 13.93 1 98.62 90 LEU B C 1
ATOM 1615 O O . LEU B 1 90 ? 1.067 16.859 14.828 1 98.62 90 LEU B O 1
ATOM 1619 N N . SER B 1 91 ? 0.531 16.469 12.727 1 98.62 91 SER B N 1
ATOM 1620 C CA . SER B 1 91 ? 0.422 17.844 12.289 1 98.62 91 SER B CA 1
ATOM 1621 C C . SER B 1 91 ? -0.848 18.078 11.477 1 98.62 91 SER B C 1
ATOM 1623 O O . SER B 1 91 ? -1.597 17.141 11.211 1 98.62 91 SER B O 1
ATOM 1625 N N . MET B 1 92 ? -1.037 19.297 11.102 1 98.25 92 MET B N 1
ATOM 1626 C CA . MET B 1 92 ? -2.217 19.578 10.289 1 98.25 92 MET B CA 1
ATOM 1627 C C . MET B 1 92 ? -2.117 18.922 8.922 1 98.25 92 MET B C 1
ATOM 1629 O O . MET B 1 92 ? -3.133 18.703 8.258 1 98.25 92 MET B O 1
ATOM 1633 N N . ASN B 1 93 ? -0.89 18.562 8.445 1 98.38 93 ASN B N 1
ATOM 1634 C CA . ASN B 1 93 ? -0.755 17.812 7.203 1 98.38 93 ASN B CA 1
ATOM 1635 C C . ASN B 1 93 ? -1.504 16.484 7.27 1 98.38 93 ASN B C 1
ATOM 1637 O O . ASN B 1 93 ? -2.113 16.062 6.289 1 98.38 93 ASN B O 1
ATOM 1641 N N . ASP B 1 94 ? -1.447 15.867 8.391 1 98.81 94 ASP B N 1
ATOM 1642 C CA . ASP B 1 94 ? -2.113 14.578 8.586 1 98.81 94 ASP B CA 1
ATOM 1643 C C . ASP B 1 94 ? -3.631 14.742 8.57 1 98.81 94 ASP B C 1
ATOM 1645 O O . ASP B 1 94 ? -4.336 13.961 7.926 1 98.81 94 ASP B O 1
ATOM 1649 N N . ILE B 1 95 ? -4.078 15.789 9.234 1 98.81 95 ILE B N 1
ATOM 1650 C CA . ILE B 1 95 ? -5.508 16.062 9.32 1 98.81 95 ILE B CA 1
ATOM 1651 C C . ILE B 1 95 ? -6.051 16.406 7.938 1 98.81 95 ILE B C 1
ATOM 1653 O O . ILE B 1 95 ? -7.098 15.906 7.527 1 98.81 95 ILE B O 1
ATOM 1657 N N . ASN B 1 96 ? -5.344 17.219 7.238 1 98.62 96 ASN B N 1
ATOM 1658 C CA . ASN B 1 96 ? -5.77 17.625 5.898 1 98.62 96 ASN B CA 1
ATOM 1659 C C . ASN B 1 96 ? -5.801 16.438 4.941 1 98.62 96 ASN B C 1
ATOM 1661 O O . ASN B 1 96 ? -6.727 16.297 4.141 1 98.62 96 ASN B O 1
ATOM 1665 N N . MET B 1 97 ? -4.789 15.547 5.012 1 98.75 97 MET B N 1
ATOM 1666 C CA . MET B 1 97 ? -4.793 14.352 4.168 1 98.75 97 MET B CA 1
ATOM 1667 C C . MET B 1 97 ? -5.949 13.43 4.535 1 98.75 97 MET B C 1
ATOM 1669 O O . MET B 1 97 ? -6.613 12.883 3.652 1 98.75 97 MET B O 1
ATOM 1673 N N . ALA B 1 98 ? -6.168 13.266 5.773 1 98.88 98 ALA B N 1
ATOM 1674 C CA . ALA B 1 98 ? -7.281 12.438 6.234 1 98.88 98 ALA B CA 1
ATOM 1675 C C . ALA B 1 98 ? -8.609 12.938 5.664 1 98.88 98 ALA B C 1
ATOM 1677 O O . ALA B 1 98 ? -9.438 12.148 5.219 1 98.88 98 ALA B O 1
ATOM 1678 N N . LYS B 1 99 ? -8.789 14.289 5.676 1 98.81 99 LYS B N 1
ATOM 1679 C CA . LYS B 1 99 ? -10.016 14.883 5.133 1 98.81 99 LYS B CA 1
ATOM 1680 C C . LYS B 1 99 ? -10.172 14.547 3.652 1 98.81 99 LYS B C 1
ATOM 1682 O O . LYS B 1 99 ? -11.266 14.195 3.205 1 98.81 99 LYS B O 1
ATOM 1687 N N . LYS B 1 100 ? -9.117 14.68 2.982 1 98.75 100 LYS B N 1
ATOM 1688 C CA . LYS B 1 100 ? -9.164 14.375 1.555 1 98.75 100 LYS B CA 1
ATOM 1689 C C . LYS B 1 100 ? -9.453 12.898 1.313 1 98.75 100 LYS B C 1
ATOM 1691 O O . LYS B 1 100 ? -10.258 12.555 0.444 1 98.75 100 LYS B O 1
ATOM 1696 N N . MET B 1 101 ? -8.805 12.047 2.047 1 98.88 101 MET B N 1
ATOM 1697 C CA . MET B 1 101 ? -9.023 10.609 1.914 1 98.88 101 MET B CA 1
ATOM 1698 C C . MET B 1 101 ? -10.469 10.25 2.244 1 98.88 101 MET B C 1
ATOM 1700 O O . MET B 1 101 ? -11.07 9.398 1.579 1 98.88 101 MET B O 1
ATOM 1704 N N . ASP B 1 102 ? -11.008 10.93 3.277 1 98.75 102 ASP B N 1
ATOM 1705 C CA . ASP B 1 102 ? -12.422 10.742 3.588 1 98.75 102 ASP B CA 1
ATOM 1706 C C . ASP B 1 102 ? -13.297 11.094 2.387 1 98.75 102 ASP B C 1
ATOM 1708 O O . ASP B 1 102 ? -14.211 10.344 2.043 1 98.75 102 ASP B O 1
ATOM 1712 N N . ALA B 1 103 ? -13.047 12.172 1.804 1 98.69 103 ALA B N 1
ATOM 1713 C CA . ALA B 1 103 ? -13.828 12.633 0.659 1 98.69 103 ALA B CA 1
ATOM 1714 C C . ALA B 1 103 ? -13.688 11.672 -0.522 1 98.69 103 ALA B C 1
ATOM 1716 O O . ALA B 1 103 ? -14.664 11.367 -1.204 1 98.69 103 ALA B O 1
ATOM 1717 N N . TYR B 1 104 ? -12.438 11.234 -0.798 1 98.75 104 TYR B N 1
ATOM 1718 C CA . TYR B 1 104 ? -12.203 10.305 -1.901 1 98.75 104 TYR B CA 1
ATOM 1719 C C . TYR B 1 104 ? -12.969 9.008 -1.696 1 98.75 104 TYR B C 1
ATOM 1721 O O . TYR B 1 104 ? -13.578 8.484 -2.633 1 98.75 104 TYR B O 1
ATOM 1729 N N . ALA B 1 105 ? -12.883 8.438 -0.502 1 98.75 105 ALA B N 1
ATOM 1730 C CA . ALA B 1 105 ? -13.586 7.195 -0.19 1 98.75 105 ALA B CA 1
ATOM 1731 C C . ALA B 1 105 ? -15.094 7.359 -0.336 1 98.75 105 ALA B C 1
ATOM 1733 O O . ALA B 1 105 ? -15.773 6.48 -0.869 1 98.75 105 ALA B O 1
ATOM 1734 N N . LYS B 1 106 ? -15.586 8.492 0.127 1 98.25 106 LYS B N 1
ATOM 1735 C CA . LYS B 1 106 ? -17.016 8.773 0.031 1 98.25 106 LYS B CA 1
ATOM 1736 C C . LYS B 1 106 ? -17.469 8.836 -1.425 1 98.25 106 LYS B C 1
ATOM 1738 O O . LYS B 1 106 ? -18.562 8.375 -1.762 1 98.25 106 LYS B O 1
ATOM 1743 N N . ALA B 1 107 ? -16.672 9.352 -2.27 1 98.12 107 ALA B N 1
ATOM 1744 C CA . ALA B 1 107 ? -17 9.508 -3.686 1 98.12 107 ALA B CA 1
ATOM 1745 C C . ALA B 1 107 ? -17.109 8.156 -4.371 1 98.12 107 ALA B C 1
ATOM 1747 O O . ALA B 1 107 ? -17.688 8.047 -5.461 1 98.12 107 ALA B O 1
ATOM 1748 N N . LEU B 1 108 ? -16.516 7.094 -3.855 1 97.75 108 LEU B N 1
ATOM 1749 C CA . LEU B 1 108 ? -16.516 5.762 -4.449 1 97.75 108 LEU B CA 1
ATOM 1750 C C . LEU B 1 108 ? -17.688 4.93 -3.906 1 97.75 108 LEU B C 1
ATOM 1752 O O . LEU B 1 108 ? -17.938 3.82 -4.379 1 97.75 108 LEU B O 1
ATOM 1756 N N . GLU B 1 109 ? -18.391 5.445 -2.84 1 91.38 109 GLU B N 1
ATOM 1757 C CA . GLU B 1 109 ? -19.562 4.766 -2.277 1 91.38 109 GLU B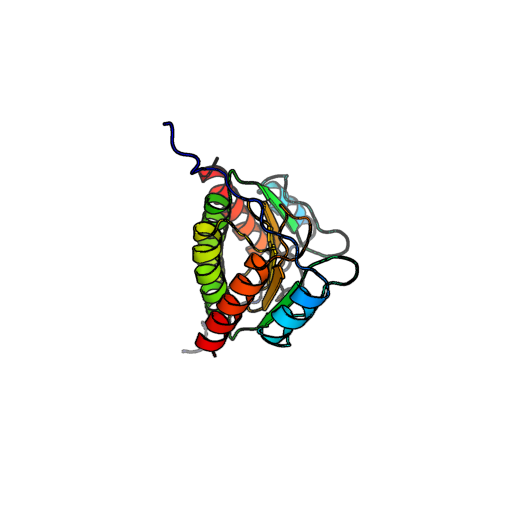 CA 1
ATOM 1758 C C . GLU B 1 109 ? -20.781 4.934 -3.176 1 91.38 109 GLU B C 1
ATOM 1760 O O . GLU B 1 109 ? -20.953 5.969 -3.822 1 91.38 109 GLU B O 1
#

InterPro domains:
  IPR001533 Pterin 4 alpha carbinolamine dehydratase [MF_00434] (11-105)
  IPR001533 Pterin 4 alpha carbinolamine dehydratase [PF01329] (13-103)
  IPR001533 Pterin 4 alpha carbinolamine dehydratase [PTHR12599] (7-106)
  IPR036428 Pterin 4 alpha carbinolamine dehydratase superfamily [G3DSA:3.30.1360.20] (7-108)
  IPR036428 Pterin 4 alpha carbinolamine dehydratase superfamily [SSF55248] (12-106)

pLDDT: mean 93.63, std 14.74, range [33.41, 98.94]

Radius of gyration: 20.25 Å; Cα contacts (8 Å, |Δi|>4): 335; chains: 2; bounding box: 40×71×49 Å

Solvent-accessible surface area (backbone atoms only — not comparable to full-atom values): 12127 Å² total; per-residue (Å²): 137,81,79,70,70,84,64,78,74,70,60,59,52,54,48,73,68,53,40,59,58,53,57,68,73,36,68,78,70,49,36,76,40,86,96,42,62,29,37,32,36,76,47,79,46,93,34,44,69,53,32,48,50,48,50,50,56,48,52,52,52,19,63,74,66,70,52,62,56,35,37,37,36,48,57,24,33,40,40,38,37,37,46,35,78,85,45,71,16,40,26,66,69,38,53,55,49,50,41,50,51,52,51,48,54,54,70,74,103,134,83,83,76,65,86,62,78,74,69,61,59,52,54,47,74,68,53,40,58,56,52,56,70,73,38,66,78,70,51,37,75,39,86,97,43,62,30,36,32,36,77,46,78,46,92,36,44,70,53,33,48,50,47,49,50,57,48,50,54,51,19,62,75,64,72,52,62,56,36,37,36,36,46,59,25,33,39,38,38,37,36,45,33,78,82,46,72,17,41,26,66,68,39,54,54,49,49,42,50,51,52,52,48,54,56,70,74,103

Foldseek 3Di:
DPPPPPPPPQFAAADPVRVVVLCVVFDVQWDADPPAQKTKHKAFAPWQVLQVQLVVVLVVVCVVVVADWDWDDDIRMIITIHARPRHRHDGVVRSVSRRVSRVSSVVRD/DPDPPPPPDQFAAADPVRVVVLCVVFDVQWDADPPAQKTKHKAFAPWQVLQVQLVVVLVVVCVVVVADWDWDDDIRMIITIHAGPRHRHDGVVRSVSRRVSRVSSVVRD

Secondary structure (DSSP, 8-state):
--TTS---PPPPBPPHHHHHHHHTTS-TT-EEPTTSS-EEEEEE-SSHHHHHHHHHHHHHHHHHTT---EEEEETTEEEEEE-BGGGTB-BHHHHHHHHHHHHHHHHT-/----TT--PPPPBPPHHHHHHHHTTS-TT-EEPTTSS-EEEEEE-SSHHHHHHHHHHHHHHHHHTT---EEEEETTEEEEEE-BGGGTB-BHHHHHHHHHHHHHHHHT-

Sequence (218 aa):
MLARRWMSTIPKRLSDVERSAALKTIDSSWKMVEGRDAIQRVFEFRDFNEAWSFMSRTALIAEQGAHHPEWFNVYNRVDVTLSTHDCGGLSMNDINMAKKMDAYAKALEMLARRWMSTIPKRLSDVERSAALKTIDSSWKMVEGRDAIQRVFEFRDFNEAWSFMSRTALIAEQGAHHPEWFNVYNRVDVTLSTHDCGGLSMNDINMAKKMDAYAKALE

Organism: NCBI:txid74557

Nearest PDB structures (foldseek):
  3jst-assembly2_B  TM=9.796E-01  e=6.837E-13  Brucella melitensis
  3hxa-assembly1_D  TM=9.776E-01  e=1.005E-11  Rattus norvegicus
  1ru0-assembly1_A  TM=9.302E-01  e=6.423E-12  Mus musculus
  4wil-assembly1_A  TM=9.322E-01  e=2.033E-11  Mus musculus
  2v6u-assembly1_A  TM=8.891E-01  e=1.573E-11  Toxoplasma gondii RH